Protein AF-C5I4D0-F1 (afdb_monomer)

Organism: Streptococcus pneumoniae (NCBI:txid1313)

Radius of gyration: 39.75 Å; Cα contacts (8 Å, |Δi|>4): 68; chains: 1; bounding box: 71×98×117 Å

Mean predicted aligned error: 20.2 Å

Sequence (227 aa):
EVIEAKLNKGEAELNAKQAELAKKQTELEKLLDSLDPEGKTQDELDKEAEEAELDKKADELQNKVADLEKEISNLEILLGGADPEDDTAALQNKLAAKQAELAKKQTELEKLLDSLDPEGKTQDELDKEAEEAELDKKADELQNKVADLEKEISNLEILLGGADSEDDTAALQNKLATKKAELEKTQKELDAALNELGPDGDEEETPAPAPQPEQPAPAPKPEQPPP

pLDDT: mean 79.81, std 13.99, range [43.47, 96.62]

Solvent-accessible surface area (backbone atoms only — not comparable to full-atom values): 13097 Å² total; per-residue (Å²): 106,76,67,57,56,50,49,56,49,51,53,52,52,50,52,51,49,51,54,51,48,53,51,50,50,54,50,48,51,52,47,52,56,61,75,48,80,66,86,64,50,72,66,52,54,52,48,54,52,48,49,58,50,50,51,53,50,41,54,55,43,52,52,50,44,56,52,46,52,52,53,45,52,53,48,51,54,54,59,74,69,50,58,94,85,57,88,50,65,67,57,53,51,51,41,54,52,49,52,54,51,41,52,53,48,49,56,54,36,51,57,48,47,55,69,71,47,48,90,85,49,53,71,67,51,55,54,47,54,53,49,46,56,51,39,51,54,49,33,54,55,38,50,53,51,44,56,52,43,53,50,53,46,51,52,48,53,54,50,58,76,69,58,92,48,74,72,66,43,56,56,51,51,52,52,43,54,52,49,52,53,51,39,56,52,46,51,54,51,31,55,49,37,52,57,72,61,48,81,82,91,64,84,66,71,72,72,73,77,73,79,74,78,75,76,76,76,81,76,81,76,82,79,76,81,82,134

Foldseek 3Di:
DVVVVVVVVVVVVVVVVVVVVVVVVVVVVVVVCVVCPDPQDPVNVVVVVVLVVLVVVLVVLVVVLVVLVVVLVVLVVVVVPDDPPDPCVVSVVVNVVSVVVNVVSVVVSVVSVCVNCCVVPDPVRVVVVVVLVVLVVLLVVLVVVLVVLVVVLVVLVVCLVPDPDPVVNVVSVVVNVVSVVVNVVSVVVNVVSVVVNPDPDDPPPPPDPPPDPDDPDPDDDDDDDDD

Structure (mmCIF, N/CA/C/O backbone):
data_AF-C5I4D0-F1
#
_entry.id   AF-C5I4D0-F1
#
loop_
_atom_site.group_PDB
_atom_site.id
_atom_site.type_symbol
_atom_site.label_atom_id
_atom_site.label_alt_id
_atom_site.label_comp_id
_atom_site.label_asym_id
_atom_site.label_entity_id
_atom_site.label_seq_id
_atom_site.pdbx_PDB_ins_code
_atom_site.Cartn_x
_atom_site.Cartn_y
_atom_site.Cartn_z
_atom_site.occupancy
_atom_site.B_iso_or_equiv
_atom_site.auth_seq_id
_atom_site.auth_comp_id
_atom_site.auth_asym_id
_atom_site.auth_atom_id
_atom_site.pdbx_PDB_model_num
ATOM 1 N N . GLU A 1 1 ? 17.140 29.142 -85.502 1.00 62.91 1 GLU A N 1
ATOM 2 C CA . GLU A 1 1 ? 18.290 28.298 -85.103 1.00 62.91 1 GLU A CA 1
ATOM 3 C C . GLU A 1 1 ? 18.972 28.699 -83.793 1.00 62.91 1 GLU A C 1
ATOM 5 O O . GLU A 1 1 ? 18.766 27.994 -82.820 1.00 62.91 1 GLU A O 1
ATOM 10 N N . VAL A 1 2 ? 19.742 29.794 -83.680 1.00 70.12 2 VAL A N 1
ATOM 11 C CA . VAL A 1 2 ? 20.571 30.033 -82.463 1.00 70.12 2 VAL A CA 1
ATOM 12 C C . VAL A 1 2 ? 19.763 30.261 -81.170 1.00 70.12 2 VAL A C 1
ATOM 14 O O . VAL A 1 2 ? 20.183 29.823 -80.102 1.00 70.12 2 VAL A O 1
ATOM 17 N N . ILE A 1 3 ? 18.613 30.941 -81.239 1.00 73.56 3 ILE A N 1
ATOM 18 C CA . ILE A 1 3 ? 17.749 31.193 -80.064 1.00 73.56 3 ILE A CA 1
ATOM 19 C C . ILE A 1 3 ? 17.027 29.910 -79.629 1.00 73.56 3 ILE A C 1
ATOM 21 O O . ILE A 1 3 ? 16.972 29.602 -78.445 1.00 73.56 3 ILE A O 1
ATOM 25 N N . GLU A 1 4 ? 16.546 29.135 -80.594 1.00 74.38 4 GLU A N 1
ATOM 26 C CA . GLU A 1 4 ? 15.852 27.860 -80.391 1.00 74.38 4 GLU A CA 1
ATOM 27 C C . GLU A 1 4 ? 16.786 26.796 -79.795 1.00 74.38 4 GLU A C 1
ATOM 29 O O . GLU A 1 4 ? 16.440 26.130 -78.826 1.00 74.38 4 GLU A O 1
ATOM 34 N N . ALA A 1 5 ? 18.037 26.734 -80.265 1.00 76.00 5 ALA A N 1
ATOM 35 C CA . ALA A 1 5 ? 19.064 25.881 -79.672 1.00 76.00 5 ALA A CA 1
ATOM 36 C C . ALA A 1 5 ? 19.407 26.278 -78.222 1.00 76.00 5 ALA A C 1
ATOM 38 O O . ALA A 1 5 ? 19.690 25.413 -77.395 1.00 76.00 5 ALA A O 1
ATOM 39 N N . LYS A 1 6 ? 19.373 27.579 -77.891 1.00 77.94 6 LYS A N 1
ATOM 40 C CA . LYS A 1 6 ? 19.585 28.062 -76.515 1.00 77.94 6 LYS A CA 1
ATOM 41 C C . LYS A 1 6 ? 18.396 27.759 -75.601 1.00 77.94 6 LYS A C 1
ATOM 43 O O . LYS A 1 6 ? 18.628 27.406 -74.449 1.00 77.94 6 LYS A O 1
ATOM 48 N N . LEU A 1 7 ? 17.164 27.865 -76.103 1.00 78.69 7 LEU A N 1
ATOM 49 C CA . LEU A 1 7 ? 15.950 27.496 -75.367 1.00 78.69 7 LEU A CA 1
ATOM 50 C C . LEU A 1 7 ? 15.915 25.994 -75.073 1.00 78.69 7 LEU A C 1
ATOM 52 O O . LEU A 1 7 ? 15.824 25.624 -73.907 1.00 78.69 7 LEU A O 1
ATOM 56 N N . ASN A 1 8 ? 16.140 25.150 -76.083 1.00 80.50 8 ASN A N 1
ATOM 57 C CA . ASN A 1 8 ? 16.181 23.693 -75.910 1.00 80.50 8 ASN A CA 1
ATOM 58 C C . ASN A 1 8 ? 17.287 23.259 -74.934 1.00 80.50 8 ASN A C 1
ATOM 60 O O . ASN A 1 8 ? 17.111 22.328 -74.150 1.00 80.50 8 ASN A O 1
ATOM 64 N N . LYS A 1 9 ? 18.437 23.950 -74.947 1.00 82.56 9 LYS A N 1
ATOM 65 C CA . LYS A 1 9 ? 19.510 23.713 -73.973 1.00 82.56 9 LYS A CA 1
ATOM 66 C C . LYS A 1 9 ? 19.096 24.119 -72.552 1.00 82.56 9 LYS A C 1
ATOM 68 O O . LYS A 1 9 ? 19.380 23.381 -71.615 1.00 82.56 9 LYS A O 1
ATOM 73 N N . GLY A 1 10 ? 18.414 25.254 -72.394 1.00 82.00 10 GLY A N 1
ATOM 74 C CA . GLY A 1 10 ? 17.897 25.708 -71.101 1.00 82.00 10 GLY A CA 1
ATOM 75 C C . GLY A 1 10 ? 16.824 24.781 -70.523 1.00 82.00 10 GLY A C 1
ATOM 76 O O . GLY A 1 10 ? 16.855 24.487 -69.331 1.00 82.00 10 GLY A O 1
ATOM 77 N N . GLU A 1 11 ? 15.920 24.264 -71.358 1.00 82.75 11 GLU A N 1
ATOM 78 C CA . GLU A 1 11 ? 14.907 23.280 -70.947 1.00 82.75 11 GLU A CA 1
ATOM 79 C C . GLU A 1 11 ? 15.536 21.952 -70.514 1.00 82.75 11 GLU A C 1
ATOM 81 O O . GLU A 1 11 ? 15.144 21.383 -69.495 1.00 82.75 11 GLU A O 1
ATOM 86 N N . ALA A 1 12 ? 16.560 21.481 -71.231 1.00 84.81 12 ALA A N 1
ATOM 87 C CA . ALA A 1 12 ? 17.299 20.282 -70.845 1.00 84.81 12 ALA A CA 1
ATOM 88 C C . ALA A 1 12 ? 18.024 20.457 -69.497 1.00 84.81 12 ALA A C 1
ATOM 90 O O . ALA A 1 12 ? 17.987 19.560 -68.655 1.00 84.81 12 ALA A O 1
ATOM 91 N N . GLU A 1 13 ? 18.646 21.618 -69.263 1.00 86.62 13 GLU A N 1
ATOM 92 C CA . GLU A 1 13 ? 19.293 21.940 -67.984 1.00 86.62 13 GLU A CA 1
ATOM 93 C C . GLU A 1 13 ? 18.278 22.063 -66.835 1.00 86.62 13 GLU A C 1
ATOM 95 O O . GLU A 1 13 ? 18.555 21.618 -65.719 1.00 86.62 13 GLU A O 1
ATOM 100 N N . LEU 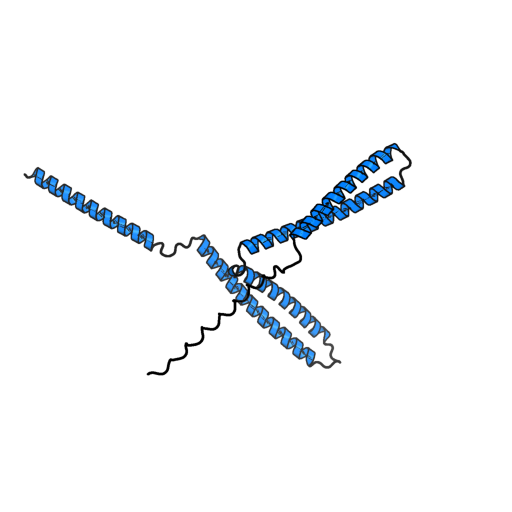A 1 14 ? 17.086 22.611 -67.090 1.00 86.88 14 LEU A N 1
ATOM 101 C CA . LEU A 1 14 ? 16.020 22.719 -66.093 1.00 86.88 14 LEU A CA 1
ATOM 102 C C . LEU A 1 14 ? 15.449 21.344 -65.716 1.00 86.88 14 LEU A C 1
ATOM 104 O O . LEU A 1 14 ? 15.328 21.043 -64.528 1.00 86.88 14 LEU A O 1
ATOM 108 N N . ASN A 1 15 ? 15.195 20.483 -66.705 1.00 89.62 15 ASN A N 1
ATOM 109 C CA . ASN A 1 15 ? 14.764 19.102 -66.473 1.00 89.62 15 ASN A CA 1
ATOM 110 C C . ASN A 1 15 ? 15.824 18.289 -65.718 1.00 89.62 15 ASN A C 1
ATOM 112 O O . ASN A 1 15 ? 15.489 17.526 -64.812 1.00 89.62 15 ASN A O 1
ATOM 116 N N . ALA A 1 16 ? 17.109 18.482 -66.035 1.00 90.69 16 ALA A N 1
ATOM 117 C CA . ALA A 1 16 ? 18.199 17.842 -65.303 1.00 90.69 16 ALA A CA 1
ATOM 118 C C . ALA A 1 16 ? 18.225 18.277 -63.828 1.00 90.69 16 ALA A C 1
ATOM 120 O O . ALA A 1 16 ? 18.370 17.436 -62.941 1.00 90.69 16 ALA A O 1
ATOM 121 N N . LYS A 1 17 ? 18.011 19.570 -63.548 1.00 90.31 17 LYS A N 1
ATOM 122 C CA . LYS A 1 17 ? 17.924 20.085 -62.173 1.00 90.31 17 LYS A CA 1
ATOM 123 C C . LYS A 1 17 ? 16.691 19.586 -61.425 1.00 90.31 17 LYS A C 1
ATOM 125 O O . LYS A 1 17 ? 16.802 19.285 -60.241 1.00 90.31 17 LYS A O 1
ATOM 130 N N . GLN A 1 18 ? 15.541 19.459 -62.088 1.00 86.88 18 GLN A N 1
ATOM 131 C CA . GLN A 1 18 ? 14.345 18.859 -61.485 1.00 86.88 18 GLN A CA 1
ATOM 132 C C . GLN A 1 18 ? 14.569 17.388 -61.124 1.00 86.88 18 GLN A C 1
ATOM 134 O O . GLN A 1 18 ? 14.207 16.967 -60.029 1.00 86.88 18 GLN A O 1
ATOM 139 N N . ALA A 1 19 ? 15.232 16.627 -61.997 1.00 89.88 19 ALA A N 1
ATOM 140 C CA . ALA A 1 19 ? 15.589 15.242 -61.712 1.00 89.88 19 ALA A CA 1
ATOM 141 C C . ALA A 1 19 ? 16.607 15.119 -60.561 1.00 89.88 19 ALA A C 1
ATOM 143 O O . ALA A 1 19 ? 16.513 14.193 -59.757 1.00 89.88 19 ALA A O 1
ATOM 144 N N . GLU A 1 20 ? 17.572 16.038 -60.456 1.00 90.50 20 GLU A N 1
ATOM 145 C CA . GLU A 1 20 ? 18.517 16.072 -59.331 1.00 90.50 20 GLU A CA 1
ATOM 146 C C . GLU A 1 20 ? 17.823 16.440 -58.011 1.00 90.50 20 GLU A C 1
ATOM 148 O O . GLU A 1 20 ? 18.094 15.820 -56.985 1.00 90.50 20 GLU A O 1
ATOM 153 N N . LEU A 1 21 ? 16.893 17.400 -58.035 1.00 88.94 21 LEU A N 1
ATOM 154 C CA . LEU A 1 21 ? 16.118 17.792 -56.859 1.00 88.94 21 LEU A CA 1
ATOM 155 C C . LEU A 1 21 ? 15.247 16.638 -56.353 1.00 88.94 21 LEU A C 1
ATOM 157 O O . LEU A 1 21 ? 15.261 16.361 -55.159 1.00 88.94 21 LEU A O 1
ATOM 161 N N . ALA A 1 22 ? 14.560 15.931 -57.254 1.00 89.00 22 ALA A N 1
ATOM 162 C CA . ALA A 1 22 ? 13.753 14.767 -56.898 1.00 89.00 22 ALA A CA 1
ATOM 163 C C . ALA A 1 22 ? 14.605 13.659 -56.256 1.00 89.00 22 ALA A C 1
ATOM 165 O O . ALA A 1 22 ? 14.221 13.098 -55.235 1.00 89.00 22 ALA A O 1
ATOM 166 N N . LYS A 1 23 ? 15.806 13.396 -56.794 1.00 88.88 23 LYS A N 1
ATOM 167 C CA . LYS A 1 23 ? 16.751 12.444 -56.185 1.00 88.88 23 LYS A CA 1
ATOM 168 C C . LYS A 1 23 ? 17.174 12.878 -54.785 1.00 88.88 23 LYS A C 1
ATOM 170 O O . LYS A 1 23 ? 17.149 12.056 -53.879 1.00 88.88 23 LYS A O 1
ATOM 175 N N . LYS A 1 24 ? 17.509 14.159 -54.603 1.00 87.50 24 LYS A N 1
ATOM 176 C CA . LYS A 1 24 ? 17.877 14.709 -53.292 1.00 87.50 24 LYS A CA 1
ATOM 177 C C . LYS A 1 24 ? 16.723 14.682 -52.297 1.00 87.50 24 LYS A C 1
ATOM 179 O O . LYS A 1 24 ? 16.976 14.452 -51.126 1.00 87.50 24 LYS A O 1
ATOM 184 N N . GLN A 1 25 ? 15.481 14.887 -52.740 1.00 79.81 25 GLN A N 1
ATOM 185 C CA . GLN A 1 25 ? 14.294 14.760 -51.889 1.00 79.81 25 GLN A CA 1
ATOM 186 C C . GLN A 1 25 ? 14.100 13.320 -51.413 1.00 79.81 25 GLN A C 1
ATOM 188 O O . GLN A 1 25 ? 13.957 13.107 -50.218 1.00 79.81 25 GLN A O 1
ATOM 193 N N . THR A 1 26 ? 14.187 12.335 -52.311 1.00 80.12 26 THR A N 1
ATOM 194 C CA . THR A 1 26 ? 14.113 10.914 -51.934 1.00 80.12 26 THR A CA 1
ATOM 195 C C . THR A 1 26 ? 15.274 10.490 -51.033 1.00 80.12 2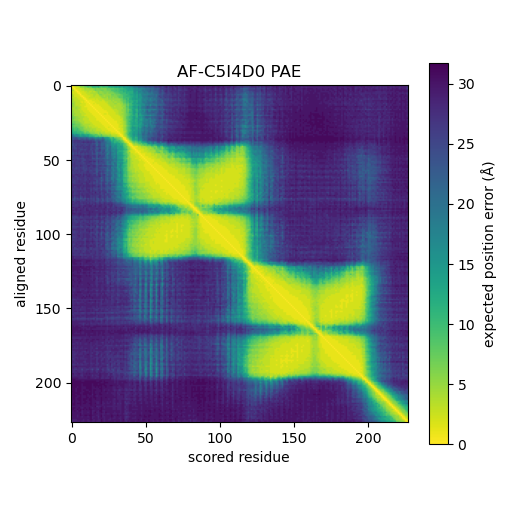6 THR A C 1
ATOM 197 O O . THR A 1 26 ? 15.105 9.656 -50.151 1.00 80.12 26 THR A O 1
ATOM 200 N N . GLU A 1 27 ? 16.470 11.034 -51.249 1.00 84.00 27 GLU A N 1
ATOM 201 C CA . GLU A 1 27 ? 17.634 10.766 -50.401 1.00 84.00 27 GLU A CA 1
ATOM 202 C C . GLU A 1 27 ? 17.485 11.415 -49.016 1.00 84.00 27 GLU A C 1
ATOM 204 O O . GLU A 1 27 ? 17.846 10.795 -48.024 1.00 84.00 27 GLU A O 1
ATOM 209 N N . LEU A 1 28 ? 16.880 12.606 -48.931 1.00 78.56 28 LEU A N 1
ATOM 210 C CA . LEU A 1 28 ? 16.504 13.254 -47.670 1.00 78.56 28 LEU A CA 1
ATOM 211 C C . LEU A 1 28 ? 15.424 12.482 -46.914 1.00 78.56 28 LEU A C 1
ATOM 213 O O . LEU A 1 28 ? 15.549 12.338 -45.710 1.00 78.56 28 LEU A O 1
ATOM 217 N N . GLU A 1 29 ? 14.396 11.990 -47.604 1.00 74.94 29 GLU A N 1
ATOM 218 C CA . GLU A 1 29 ? 13.317 11.184 -47.019 1.00 74.94 29 GLU A CA 1
ATOM 219 C C . GLU A 1 29 ? 13.869 9.868 -46.460 1.00 74.94 29 GLU A C 1
ATOM 221 O O . GLU A 1 29 ? 13.645 9.551 -45.300 1.00 74.94 29 GLU A O 1
ATOM 226 N N . LYS A 1 30 ? 14.742 9.190 -47.217 1.00 76.94 30 LYS A N 1
ATOM 227 C CA . LYS A 1 30 ? 15.490 8.026 -46.719 1.00 76.94 30 LYS A CA 1
ATOM 228 C C . LYS A 1 30 ? 16.417 8.357 -45.555 1.00 76.94 30 LYS A C 1
ATOM 230 O O . LYS A 1 30 ? 16.592 7.520 -44.681 1.00 76.94 30 LYS A O 1
ATOM 235 N N . LEU A 1 31 ? 17.049 9.533 -45.564 1.00 76.12 31 LEU A N 1
ATOM 236 C CA . LEU A 1 31 ? 17.879 9.974 -44.447 1.00 76.12 31 LEU A CA 1
ATOM 237 C C . LEU A 1 31 ? 17.026 10.246 -43.208 1.00 76.12 31 LEU A C 1
ATOM 239 O O . LEU A 1 31 ? 17.457 9.871 -42.126 1.00 76.12 31 LEU A O 1
ATOM 243 N N . LEU A 1 32 ? 15.836 10.832 -43.368 1.00 69.19 32 LEU A N 1
ATOM 244 C CA . LEU A 1 32 ? 14.865 11.065 -42.298 1.00 69.19 32 LEU A CA 1
ATOM 245 C C . LEU A 1 32 ? 14.385 9.737 -41.697 1.00 69.19 32 LEU A C 1
ATOM 247 O O . LEU A 1 32 ? 14.501 9.558 -40.492 1.00 69.19 32 LEU A O 1
ATOM 251 N N . ASP A 1 33 ? 13.986 8.782 -42.542 1.00 64.62 33 ASP A N 1
ATOM 252 C CA . ASP A 1 33 ? 13.615 7.419 -42.132 1.00 64.62 33 ASP A CA 1
ATOM 253 C C . ASP A 1 33 ? 14.795 6.666 -41.483 1.00 64.62 33 ASP A C 1
ATOM 255 O O . ASP A 1 33 ? 14.600 5.788 -40.654 1.00 64.62 33 ASP A O 1
ATOM 259 N N . SER A 1 34 ? 16.042 6.991 -41.852 1.00 62.25 34 SER A N 1
ATOM 260 C CA . SER A 1 34 ? 17.250 6.381 -41.265 1.00 62.25 34 SER A CA 1
ATOM 261 C C . SER A 1 34 ? 17.781 7.088 -40.016 1.00 62.25 34 SER A C 1
ATOM 263 O O . SER A 1 34 ? 18.623 6.527 -39.319 1.00 62.25 34 SER A O 1
ATOM 265 N N . LEU A 1 35 ? 17.351 8.330 -39.777 1.00 59.53 35 LEU A N 1
ATOM 266 C CA . LEU A 1 35 ? 17.604 9.099 -38.555 1.00 59.53 35 LEU A CA 1
ATOM 267 C C . LEU A 1 35 ? 16.613 8.714 -37.452 1.00 59.53 35 LEU A C 1
ATOM 269 O O . LEU A 1 35 ? 16.880 9.016 -36.294 1.00 59.53 35 LEU A O 1
ATOM 273 N N . ASP A 1 36 ? 15.543 8.008 -37.819 1.00 54.59 36 ASP A N 1
ATOM 274 C CA . ASP A 1 36 ? 14.586 7.378 -36.917 1.00 54.59 36 ASP A CA 1
ATOM 275 C C . ASP A 1 36 ? 14.502 5.846 -37.137 1.00 54.59 36 ASP A C 1
ATOM 277 O O . ASP A 1 36 ? 13.458 5.315 -37.518 1.00 54.59 36 ASP A O 1
ATOM 281 N N . PRO A 1 37 ? 15.608 5.088 -36.971 1.00 50.59 37 PRO A N 1
ATOM 282 C CA . PRO A 1 37 ? 15.557 3.631 -37.063 1.00 50.59 37 PRO A CA 1
ATOM 283 C C . PRO A 1 37 ? 14.961 2.989 -35.794 1.00 50.59 37 PRO A C 1
ATOM 285 O O . PRO A 1 37 ? 14.643 1.802 -35.806 1.00 50.59 37 PRO A O 1
ATOM 288 N N . GLU A 1 38 ? 14.802 3.768 -34.722 1.00 51.91 38 GLU A N 1
ATOM 289 C CA . GLU A 1 38 ? 14.205 3.398 -33.441 1.00 51.91 38 GLU A CA 1
ATOM 290 C C . GLU A 1 38 ? 13.394 4.601 -32.956 1.00 51.91 38 GLU A C 1
ATOM 292 O O . GLU A 1 38 ? 13.943 5.492 -32.312 1.00 51.91 38 GLU A O 1
ATOM 297 N N . GLY A 1 39 ? 12.102 4.639 -33.278 1.00 52.59 39 GLY A N 1
ATOM 298 C CA . GLY A 1 39 ? 11.176 5.670 -32.809 1.00 52.59 39 GLY A CA 1
ATOM 299 C C . GLY A 1 39 ? 10.909 5.585 -31.311 1.00 52.59 39 GLY A C 1
ATOM 300 O O . GLY A 1 39 ? 9.762 5.411 -30.922 1.00 52.59 39 GLY A O 1
ATOM 301 N N . LYS A 1 40 ? 11.953 5.687 -30.481 1.00 53.84 40 LYS A N 1
ATOM 302 C CA . LYS A 1 40 ? 11.830 5.879 -29.041 1.00 53.84 40 LYS A CA 1
ATOM 303 C C . LYS A 1 40 ? 11.596 7.355 -28.787 1.00 53.84 40 LYS A C 1
ATOM 305 O O . LYS A 1 40 ? 12.441 8.206 -29.081 1.00 53.84 40 LYS A O 1
ATOM 310 N N . THR A 1 41 ? 10.422 7.673 -28.266 1.00 62.19 41 THR A N 1
ATOM 311 C CA . THR A 1 41 ? 10.134 9.018 -27.769 1.00 62.19 41 THR A CA 1
ATOM 312 C C . THR A 1 41 ? 11.096 9.381 -26.625 1.00 62.19 41 THR A C 1
ATOM 314 O O . THR A 1 41 ? 11.666 8.504 -25.980 1.00 62.19 41 THR A O 1
ATOM 317 N N . GLN A 1 42 ? 11.306 10.676 -26.351 1.00 60.62 42 GLN A N 1
ATOM 318 C CA . GLN A 1 42 ? 12.085 11.096 -25.170 1.00 60.62 42 GLN A CA 1
ATOM 319 C C . GLN A 1 42 ? 11.518 10.462 -23.886 1.00 60.62 42 GLN A C 1
ATOM 321 O O . GLN A 1 42 ? 12.289 10.052 -23.027 1.00 60.62 42 GLN A O 1
ATOM 326 N N . ASP A 1 43 ? 10.194 10.299 -23.822 1.00 63.41 43 ASP A N 1
ATOM 327 C CA . ASP A 1 43 ? 9.492 9.634 -22.722 1.00 63.41 43 ASP A CA 1
ATOM 328 C C . ASP A 1 43 ? 9.884 8.149 -22.585 1.00 63.41 43 ASP A C 1
ATOM 330 O O . ASP A 1 43 ? 10.036 7.659 -21.471 1.00 63.41 43 ASP A O 1
ATOM 334 N N . GLU A 1 44 ? 10.105 7.424 -23.688 1.00 60.97 44 GLU A N 1
ATOM 335 C CA . GLU A 1 44 ? 10.588 6.033 -23.650 1.00 60.97 44 GLU A CA 1
ATOM 336 C C . GLU A 1 44 ? 12.036 5.929 -23.171 1.00 60.97 44 GLU A C 1
ATOM 338 O O . GLU A 1 44 ? 12.369 5.011 -22.426 1.00 60.97 44 GLU A O 1
ATOM 343 N N . LEU A 1 45 ? 12.893 6.876 -23.561 1.00 66.56 45 LEU A N 1
ATOM 344 C CA . LEU A 1 45 ? 14.276 6.929 -23.081 1.00 66.56 45 LEU A CA 1
ATOM 345 C C . LEU A 1 45 ? 14.348 7.281 -21.592 1.00 66.56 45 LEU A C 1
ATOM 347 O O . LEU A 1 45 ? 15.177 6.726 -20.871 1.00 66.56 45 LEU A O 1
ATOM 351 N N . ASP A 1 46 ? 13.485 8.188 -21.133 1.00 69.81 46 ASP A N 1
ATOM 352 C CA . ASP A 1 46 ? 13.391 8.561 -19.723 1.00 69.81 46 ASP A CA 1
ATOM 353 C C . ASP A 1 46 ? 12.846 7.385 -18.889 1.00 69.81 46 ASP A C 1
ATOM 355 O O . ASP A 1 46 ? 13.388 7.093 -17.823 1.00 69.81 46 ASP A O 1
ATOM 359 N N . LYS A 1 47 ? 11.859 6.642 -19.411 1.00 72.25 47 LYS A N 1
ATOM 360 C CA . LYS A 1 47 ? 11.325 5.428 -18.775 1.00 72.25 47 LYS A CA 1
ATOM 361 C C . LYS A 1 47 ? 12.361 4.301 -18.693 1.00 72.25 47 LYS A C 1
ATOM 363 O O . LYS A 1 47 ? 12.542 3.718 -17.632 1.00 72.25 47 LYS A O 1
ATOM 368 N N . GLU A 1 48 ? 13.092 4.035 -19.774 1.00 71.81 48 GLU A N 1
ATOM 369 C CA . GLU A 1 48 ? 14.161 3.023 -19.799 1.00 71.81 48 GLU A CA 1
ATOM 370 C C . GLU A 1 48 ? 15.306 3.382 -18.832 1.00 71.81 48 GLU A C 1
ATOM 372 O O . GLU A 1 48 ? 15.904 2.509 -18.200 1.00 71.81 48 GLU A O 1
ATOM 377 N N . ALA A 1 49 ? 15.603 4.676 -18.671 1.00 76.44 49 ALA A N 1
ATOM 378 C CA . ALA A 1 49 ? 16.574 5.141 -17.687 1.00 76.44 49 ALA A CA 1
ATOM 379 C C . ALA A 1 49 ? 16.086 4.949 -16.240 1.00 76.44 49 ALA A C 1
ATOM 381 O O . ALA A 1 49 ? 16.888 4.571 -15.383 1.00 76.44 49 ALA A O 1
ATOM 382 N N . GLU A 1 50 ? 14.798 5.186 -15.975 1.00 77.81 50 GLU A N 1
ATOM 383 C CA . GLU A 1 50 ? 14.171 4.957 -14.669 1.00 77.81 50 GLU A CA 1
ATOM 384 C C . GLU A 1 50 ? 14.130 3.462 -14.317 1.00 77.81 50 GLU A C 1
ATOM 386 O O . GLU A 1 50 ? 14.568 3.080 -13.231 1.00 77.81 50 GLU A O 1
ATOM 391 N N . GLU A 1 51 ? 13.720 2.601 -15.253 1.00 76.56 51 GLU A N 1
ATOM 392 C CA . GLU A 1 51 ? 13.748 1.139 -15.101 1.00 76.56 51 GLU A CA 1
ATOM 393 C C . GLU A 1 51 ? 15.169 0.641 -14.795 1.00 76.56 51 GLU A C 1
ATOM 395 O O . GLU A 1 51 ? 15.383 -0.103 -13.839 1.00 76.56 51 GLU A O 1
ATOM 400 N N . ALA A 1 52 ? 16.184 1.130 -15.514 1.00 79.62 52 ALA A N 1
ATOM 401 C CA . ALA A 1 52 ? 17.578 0.774 -15.252 1.00 79.62 52 ALA A CA 1
ATOM 402 C C . ALA A 1 52 ? 18.117 1.288 -13.897 1.00 79.62 52 ALA A C 1
ATOM 404 O O . ALA A 1 52 ? 19.108 0.759 -13.379 1.00 79.62 52 ALA A O 1
ATOM 405 N N . GLU A 1 53 ? 17.539 2.350 -13.329 1.00 81.44 53 GLU A N 1
ATOM 406 C CA . GLU A 1 53 ? 17.868 2.822 -11.979 1.00 81.44 53 GLU A CA 1
ATOM 407 C C . GLU A 1 53 ? 17.185 1.962 -10.907 1.00 81.44 53 GLU A C 1
ATOM 409 O O . GLU A 1 53 ? 17.824 1.590 -9.916 1.00 81.44 53 GLU A O 1
ATOM 414 N N . LEU A 1 54 ? 15.920 1.599 -11.126 1.00 83.06 54 LEU A N 1
ATOM 415 C CA . LEU A 1 54 ? 15.173 0.690 -10.263 1.00 83.06 54 LEU A CA 1
ATOM 416 C C . LEU A 1 54 ? 15.825 -0.698 -10.214 1.00 83.06 54 LEU A C 1
ATOM 418 O O . LEU A 1 54 ? 15.987 -1.237 -9.120 1.00 83.06 54 LEU A O 1
ATOM 422 N N . ASP A 1 55 ? 16.280 -1.226 -11.351 1.00 82.62 55 ASP A N 1
ATOM 423 C CA . ASP A 1 55 ? 16.936 -2.536 -11.469 1.00 82.62 55 ASP A CA 1
ATOM 424 C C . ASP A 1 55 ? 18.206 -2.600 -10.604 1.00 82.62 55 ASP A C 1
ATOM 426 O O . ASP A 1 55 ? 18.360 -3.459 -9.734 1.00 82.62 55 ASP A O 1
ATOM 430 N N . LYS A 1 56 ? 19.059 -1.570 -10.697 1.00 88.50 56 LYS A N 1
ATOM 431 C CA . LYS A 1 56 ? 20.237 -1.430 -9.820 1.00 88.50 56 LYS A CA 1
ATOM 432 C C . LYS A 1 56 ? 19.864 -1.367 -8.343 1.00 88.50 56 LYS A C 1
ATOM 434 O O . LYS A 1 56 ? 20.587 -1.888 -7.492 1.00 88.50 56 LYS A O 1
ATOM 439 N N . LYS A 1 57 ? 18.763 -0.693 -8.008 1.00 88.56 57 LYS A N 1
ATOM 440 C CA . LYS A 1 57 ? 18.299 -0.578 -6.623 1.00 88.56 57 LYS A CA 1
ATOM 441 C C . LYS A 1 57 ? 17.773 -1.916 -6.095 1.00 88.56 57 LYS A C 1
ATOM 443 O O . LYS A 1 57 ? 18.019 -2.227 -4.925 1.00 88.56 57 LYS A O 1
ATOM 448 N N . ALA A 1 58 ? 17.094 -2.697 -6.934 1.00 87.75 58 ALA A N 1
ATOM 449 C CA . ALA A 1 58 ? 16.661 -4.053 -6.620 1.00 87.75 58 ALA A CA 1
ATOM 450 C C . ALA A 1 58 ? 17.874 -4.960 -6.361 1.00 87.75 58 ALA A C 1
ATOM 452 O O . ALA A 1 58 ? 17.956 -5.559 -5.287 1.00 87.75 58 ALA A O 1
ATOM 453 N N . ASP A 1 59 ? 18.877 -4.938 -7.242 1.00 89.38 59 ASP A N 1
ATOM 454 C CA . ASP A 1 59 ? 20.150 -5.649 -7.063 1.00 89.38 59 ASP A CA 1
ATOM 455 C C . ASP A 1 59 ? 20.843 -5.285 -5.736 1.00 89.38 59 ASP A C 1
ATOM 457 O O . ASP A 1 59 ? 21.290 -6.145 -4.966 1.00 89.38 59 ASP A O 1
ATOM 461 N N . GLU A 1 60 ? 20.943 -3.991 -5.419 1.00 91.94 60 GLU A N 1
ATOM 462 C CA . GLU A 1 60 ? 21.541 -3.532 -4.164 1.00 91.94 60 GLU A CA 1
ATOM 463 C C . GLU A 1 60 ? 20.772 -4.010 -2.925 1.00 91.94 60 GLU A C 1
ATOM 465 O O . GLU A 1 60 ? 21.380 -4.334 -1.898 1.00 91.94 60 GLU A O 1
ATOM 470 N N . LEU A 1 61 ? 19.439 -4.014 -2.979 1.00 91.12 61 LEU A N 1
ATOM 471 C CA . LEU A 1 61 ? 18.598 -4.488 -1.882 1.00 91.12 61 LEU A CA 1
ATOM 472 C C . LEU A 1 61 ? 18.666 -6.001 -1.728 1.00 91.12 61 LEU A C 1
ATOM 474 O O . LEU A 1 61 ? 18.775 -6.474 -0.597 1.00 91.12 61 LEU A O 1
ATOM 478 N N . GLN A 1 62 ? 18.689 -6.748 -2.827 1.00 91.31 62 GLN A N 1
ATOM 479 C CA . GLN A 1 62 ? 18.833 -8.197 -2.811 1.00 91.31 62 GLN A CA 1
ATOM 480 C C . GLN A 1 62 ? 20.167 -8.618 -2.178 1.00 91.31 62 GLN A C 1
ATOM 482 O O . GLN A 1 62 ? 20.201 -9.523 -1.343 1.00 91.31 62 GLN A O 1
ATOM 487 N N . ASN A 1 63 ? 21.255 -7.896 -2.467 1.00 94.38 63 ASN A N 1
ATOM 488 C CA . ASN A 1 63 ? 22.538 -8.103 -1.789 1.00 94.38 63 ASN A CA 1
ATOM 489 C C . ASN A 1 63 ? 22.447 -7.848 -0.272 1.00 94.38 63 ASN A C 1
ATOM 491 O O . ASN A 1 63 ? 22.953 -8.642 0.523 1.00 94.38 63 ASN A O 1
ATOM 495 N N . LYS A 1 64 ? 21.758 -6.779 0.154 1.00 93.44 64 LYS A N 1
ATOM 496 C CA . LYS A 1 64 ? 21.547 -6.475 1.584 1.00 93.44 64 LYS A CA 1
ATOM 497 C C . LYS A 1 64 ? 20.694 -7.538 2.282 1.00 93.44 64 LYS A C 1
ATOM 499 O O . LYS A 1 64 ? 20.997 -7.893 3.418 1.00 93.44 64 LYS A O 1
ATOM 504 N N . VAL A 1 65 ? 19.655 -8.046 1.617 1.00 92.69 65 VAL A N 1
ATOM 505 C CA . VAL A 1 65 ? 18.819 -9.159 2.097 1.00 92.69 65 VAL A CA 1
ATOM 506 C C . VAL A 1 65 ? 19.687 -10.397 2.318 1.00 92.69 65 VAL A C 1
ATOM 508 O O . VAL A 1 65 ? 19.711 -10.922 3.428 1.00 92.69 65 VAL A O 1
ATOM 511 N N . ALA A 1 66 ? 20.490 -10.785 1.326 1.00 93.38 66 ALA A N 1
ATOM 512 C CA . ALA A 1 66 ? 21.376 -11.942 1.431 1.00 93.38 66 ALA A CA 1
ATOM 513 C C . ALA A 1 66 ? 22.415 -11.803 2.562 1.00 93.38 66 ALA A C 1
ATOM 515 O O . ALA A 1 66 ? 22.747 -12.778 3.241 1.00 93.38 66 ALA A O 1
ATOM 516 N N . ASP A 1 67 ? 22.946 -10.601 2.788 1.00 95.25 67 ASP A N 1
ATOM 517 C CA . ASP A 1 67 ? 23.878 -10.348 3.890 1.00 95.25 67 ASP A CA 1
ATOM 518 C C . ASP A 1 67 ? 23.190 -10.398 5.264 1.00 95.25 67 ASP A C 1
ATOM 520 O O . ASP A 1 67 ? 23.754 -10.954 6.213 1.00 95.25 67 ASP A O 1
ATOM 524 N N . LEU A 1 68 ? 21.957 -9.889 5.377 1.00 93.25 68 LEU A N 1
ATOM 525 C CA . LEU A 1 68 ? 21.149 -9.992 6.596 1.00 93.25 68 LEU A CA 1
ATOM 526 C C . LEU A 1 68 ? 20.771 -11.441 6.911 1.00 93.25 68 LEU A C 1
ATOM 528 O O . LEU A 1 68 ? 20.894 -11.851 8.063 1.00 93.25 68 LEU A O 1
ATOM 532 N N . GLU A 1 69 ? 20.380 -12.233 5.913 1.00 92.69 69 GLU A N 1
ATOM 533 C CA . GLU A 1 69 ? 20.093 -13.665 6.071 1.00 92.69 69 GLU A CA 1
ATOM 534 C C . GLU A 1 69 ? 21.313 -14.432 6.592 1.00 92.69 69 GLU A C 1
ATOM 536 O O . GLU A 1 69 ? 21.197 -15.240 7.517 1.00 92.69 69 GLU A O 1
ATOM 541 N N . LYS A 1 70 ? 22.512 -14.129 6.075 1.00 95.12 70 LYS A N 1
ATOM 542 C CA . LYS A 1 70 ? 23.763 -14.697 6.603 1.00 95.12 70 LYS A CA 1
ATOM 543 C C . LYS A 1 70 ? 24.023 -14.268 8.047 1.00 95.12 70 LYS A C 1
ATOM 545 O O . LYS A 1 70 ? 24.449 -15.094 8.853 1.00 95.12 70 LYS A O 1
ATOM 550 N N . GLU A 1 71 ? 23.812 -12.994 8.392 1.00 92.69 71 GLU A N 1
ATOM 551 C CA . GLU A 1 71 ? 24.008 -12.510 9.768 1.00 92.69 71 GLU A CA 1
ATOM 552 C C . GLU A 1 71 ? 23.024 -13.181 10.740 1.00 92.69 71 GLU A C 1
ATOM 554 O O . GLU A 1 71 ? 23.436 -13.622 11.814 1.00 92.69 71 GLU A O 1
ATOM 559 N N . ILE A 1 72 ? 21.756 -13.317 10.344 1.00 93.31 72 ILE A N 1
ATOM 560 C CA . ILE A 1 72 ? 20.702 -14.016 11.091 1.00 93.31 72 ILE A CA 1
ATOM 561 C C . ILE A 1 72 ? 21.084 -15.478 11.300 1.00 93.31 72 ILE A C 1
ATOM 563 O O . ILE A 1 72 ? 21.131 -15.926 12.443 1.00 93.31 72 ILE A O 1
ATOM 567 N N . SER A 1 73 ? 21.458 -16.190 10.235 1.00 94.81 73 SER A N 1
ATOM 568 C CA . SER A 1 73 ? 21.872 -17.592 10.323 1.00 94.81 73 SER A CA 1
ATOM 569 C C . SER A 1 73 ? 23.067 -17.780 11.268 1.00 94.81 73 SER A C 1
ATOM 571 O O . SER A 1 73 ? 23.067 -18.678 12.111 1.00 94.81 73 SER A O 1
ATOM 573 N N . ASN A 1 74 ? 24.063 -16.888 11.217 1.00 93.62 74 ASN A N 1
ATOM 574 C CA . ASN A 1 74 ? 25.193 -16.922 12.149 1.00 93.62 74 ASN A CA 1
ATOM 575 C C . ASN A 1 74 ? 24.757 -16.700 13.609 1.00 93.62 74 ASN A C 1
ATOM 577 O O . ASN A 1 74 ? 25.282 -17.354 14.512 1.00 93.62 74 ASN A O 1
ATOM 581 N N . LEU A 1 75 ? 23.809 -15.789 13.858 1.00 91.62 75 LEU A N 1
ATOM 582 C CA . LEU A 1 75 ? 23.265 -15.538 15.198 1.00 91.62 75 LEU A CA 1
ATOM 583 C C . LEU A 1 75 ? 22.451 -16.727 15.720 1.00 91.62 75 LEU A C 1
ATOM 585 O O . LEU A 1 75 ? 22.576 -17.075 16.892 1.00 91.62 75 LEU A O 1
ATOM 589 N N . GLU A 1 76 ? 21.667 -17.376 14.863 1.00 91.06 76 GLU A N 1
ATOM 590 C CA . GLU A 1 76 ? 20.914 -18.588 15.199 1.00 91.06 76 GLU A CA 1
ATOM 591 C C . GLU A 1 76 ? 21.843 -19.748 15.563 1.00 91.06 76 GLU A C 1
ATOM 593 O O . GLU A 1 76 ? 21.603 -20.432 16.556 1.00 91.06 76 GLU A O 1
ATOM 598 N N . ILE A 1 77 ? 22.946 -19.931 14.826 1.00 91.19 77 ILE A N 1
ATOM 599 C CA . ILE A 1 77 ? 23.974 -20.931 15.153 1.00 91.19 77 ILE A CA 1
ATOM 600 C C . ILE A 1 77 ? 24.604 -20.640 16.521 1.00 91.19 77 ILE A C 1
ATOM 602 O O . ILE A 1 77 ? 24.766 -21.557 17.326 1.00 91.19 77 ILE A O 1
ATOM 606 N N . LEU A 1 78 ? 24.944 -19.376 16.805 1.00 88.75 78 LEU A N 1
ATOM 607 C CA . LEU A 1 78 ? 25.503 -18.982 18.103 1.00 88.75 78 LEU A CA 1
ATOM 608 C C . LEU A 1 78 ? 24.521 -19.248 19.250 1.00 88.75 78 LEU A C 1
ATOM 610 O O . LEU A 1 78 ? 24.933 -19.742 20.294 1.00 88.75 78 LEU A O 1
ATOM 614 N N . LEU A 1 79 ? 23.233 -18.961 19.048 1.00 87.12 79 LEU A N 1
ATOM 615 C CA . LEU A 1 79 ? 22.182 -19.219 20.033 1.00 87.12 79 LEU A CA 1
ATOM 616 C C . LEU A 1 79 ? 21.911 -20.716 20.224 1.00 87.12 79 LEU A C 1
ATOM 618 O O . LEU A 1 79 ? 21.728 -21.158 21.352 1.00 87.12 79 LEU A O 1
ATOM 622 N N . GLY A 1 80 ? 21.918 -21.505 19.148 1.00 85.56 80 GLY A N 1
ATOM 623 C CA . GLY A 1 80 ? 21.721 -22.956 19.204 1.00 85.56 80 GLY A CA 1
ATOM 624 C C . GLY A 1 80 ? 22.890 -23.715 19.841 1.00 85.56 80 GLY A C 1
ATOM 625 O O . GLY A 1 80 ? 22.710 -24.847 20.285 1.00 85.56 80 GLY A O 1
ATOM 626 N N . GLY A 1 81 ? 24.078 -23.102 19.889 1.00 83.00 81 GLY A N 1
ATOM 627 C CA . GLY A 1 81 ? 25.265 -23.632 20.562 1.00 83.00 81 GLY A CA 1
ATOM 628 C C . GLY A 1 81 ? 25.526 -23.065 21.961 1.00 83.00 81 GLY A C 1
ATOM 629 O O . GLY A 1 81 ? 26.488 -23.500 22.593 1.00 83.00 81 GLY A O 1
ATOM 630 N N . ALA A 1 82 ? 24.725 -22.101 22.427 1.00 79.50 82 ALA A N 1
ATOM 631 C CA . ALA A 1 82 ? 24.879 -21.494 23.747 1.00 79.50 82 ALA A CA 1
ATOM 632 C C . ALA A 1 82 ? 24.373 -22.432 24.853 1.00 79.50 82 ALA A C 1
ATOM 634 O O . ALA A 1 82 ? 23.373 -23.134 24.684 1.00 79.50 82 ALA A O 1
ATOM 635 N N . ASP A 1 83 ? 25.067 -22.443 25.992 1.00 75.94 83 ASP A N 1
ATOM 636 C CA . ASP A 1 83 ? 24.622 -23.200 27.161 1.00 75.94 83 ASP A CA 1
ATOM 637 C C . ASP A 1 83 ? 23.340 -22.547 27.723 1.00 75.94 83 ASP A C 1
ATOM 639 O O . ASP A 1 83 ? 23.242 -21.319 27.729 1.00 75.94 83 ASP A O 1
ATOM 643 N N . PRO A 1 84 ? 22.336 -23.304 28.199 1.00 67.06 84 PRO A N 1
ATOM 644 C CA . PRO A 1 84 ? 21.148 -22.735 28.842 1.00 67.06 84 PRO A CA 1
ATOM 645 C C . PRO A 1 84 ? 21.435 -21.817 30.047 1.00 67.06 84 PRO A C 1
ATOM 647 O O . PRO A 1 84 ? 20.532 -21.093 30.466 1.00 67.06 84 PRO A O 1
ATOM 650 N N . GLU A 1 85 ? 22.646 -21.841 30.613 1.00 69.56 85 GLU A N 1
ATOM 651 C CA . GLU A 1 85 ? 23.086 -20.913 31.667 1.00 69.56 85 GLU A CA 1
ATOM 652 C C . GLU A 1 85 ? 23.648 -19.572 31.140 1.00 69.56 85 GLU A C 1
ATOM 654 O O . GLU A 1 85 ? 23.808 -18.637 31.930 1.00 69.56 85 GLU A O 1
ATOM 659 N N . ASP A 1 86 ? 23.919 -19.439 29.834 1.00 76.25 86 ASP A N 1
ATOM 660 C CA . ASP A 1 86 ? 24.403 -18.190 29.234 1.00 76.25 86 ASP A CA 1
ATOM 661 C C . ASP A 1 86 ? 23.273 -17.157 29.088 1.00 76.25 86 ASP A C 1
ATOM 663 O O . ASP A 1 86 ? 22.193 -17.430 28.552 1.00 76.25 86 ASP A O 1
ATOM 667 N N . ASP A 1 87 ? 23.544 -15.915 29.504 1.00 77.25 87 ASP A N 1
ATOM 668 C CA . ASP A 1 87 ? 22.648 -14.775 29.285 1.00 77.25 87 ASP A CA 1
ATOM 669 C C . ASP A 1 87 ? 22.661 -14.360 27.803 1.00 77.25 87 ASP A C 1
ATOM 671 O O . ASP A 1 87 ? 23.367 -13.452 27.356 1.00 77.25 87 ASP A O 1
ATOM 675 N N . THR A 1 88 ? 21.871 -15.083 27.014 1.00 86.31 88 THR A N 1
ATOM 676 C CA . THR A 1 88 ? 21.724 -14.899 25.568 1.00 86.31 88 THR A CA 1
ATOM 677 C C . THR A 1 88 ? 20.738 -13.791 25.193 1.00 86.31 88 THR A C 1
ATOM 679 O O . THR A 1 88 ? 20.514 -13.550 24.002 1.00 86.31 88 THR A O 1
ATOM 682 N N . ALA A 1 89 ? 20.178 -13.064 26.168 1.00 87.44 89 ALA A N 1
ATOM 683 C CA . ALA A 1 89 ? 19.144 -12.056 25.935 1.00 87.44 89 ALA A CA 1
ATOM 684 C C . ALA A 1 89 ? 19.586 -10.974 24.932 1.00 87.44 89 ALA A C 1
ATOM 686 O O . ALA A 1 89 ? 18.804 -10.539 24.084 1.00 87.44 89 ALA A O 1
ATOM 687 N N . ALA A 1 90 ? 20.862 -10.578 24.969 1.00 87.06 90 ALA A N 1
ATOM 688 C CA . ALA A 1 90 ? 21.424 -9.616 24.022 1.00 87.06 90 ALA A CA 1
ATOM 689 C C . ALA A 1 90 ? 21.472 -10.156 22.579 1.00 87.06 90 ALA A C 1
ATOM 691 O O . ALA A 1 90 ? 21.175 -9.422 21.634 1.00 87.06 90 ALA A O 1
ATOM 692 N N . LEU A 1 91 ? 21.810 -11.438 22.398 1.00 88.00 91 LEU A N 1
ATOM 693 C CA . LEU A 1 91 ? 21.852 -12.092 21.086 1.00 88.00 91 LEU A CA 1
ATOM 694 C C . LEU A 1 91 ? 20.445 -12.315 20.528 1.00 88.00 91 LEU A C 1
ATOM 696 O O . LEU A 1 91 ? 20.217 -12.056 19.350 1.00 88.00 91 LEU A O 1
ATOM 700 N N . GLN A 1 92 ? 19.494 -12.711 21.376 1.00 88.81 92 GLN A N 1
ATOM 701 C CA . GLN A 1 92 ? 18.084 -12.850 21.000 1.00 88.81 92 GLN A CA 1
ATOM 702 C C . GLN A 1 92 ? 17.478 -11.508 20.571 1.00 88.81 92 GLN A C 1
ATOM 704 O O . GLN A 1 92 ? 16.792 -11.436 19.554 1.00 88.81 92 GLN A O 1
ATOM 709 N N . ASN A 1 93 ? 17.773 -10.423 21.296 1.00 91.81 93 ASN A N 1
ATOM 710 C CA . ASN A 1 93 ? 17.321 -9.085 20.916 1.00 91.81 93 ASN A CA 1
ATOM 711 C C . ASN A 1 93 ? 17.931 -8.642 19.575 1.00 91.81 93 ASN A C 1
ATOM 713 O O . ASN A 1 93 ? 17.220 -8.130 18.710 1.00 91.81 93 ASN A O 1
ATOM 717 N N . LYS A 1 94 ? 19.230 -8.906 19.366 1.00 91.62 94 LYS A N 1
ATOM 718 C CA . LYS A 1 94 ? 19.906 -8.623 18.095 1.00 91.62 94 LYS A CA 1
ATOM 719 C C . LYS A 1 94 ? 19.302 -9.426 16.936 1.00 91.62 94 LYS A C 1
ATOM 721 O O . LYS A 1 94 ? 19.090 -8.857 15.869 1.00 91.62 94 LYS A O 1
ATOM 726 N N . LEU A 1 95 ? 19.000 -10.707 17.148 1.00 92.69 95 LEU A N 1
ATOM 727 C CA . LEU A 1 95 ? 18.342 -11.567 16.163 1.00 92.69 95 LEU A CA 1
ATOM 728 C C . LEU A 1 95 ? 16.962 -11.015 15.786 1.00 92.69 95 LEU A C 1
ATOM 730 O O . LEU A 1 95 ? 16.692 -10.821 14.605 1.00 92.69 95 LEU A O 1
ATOM 734 N N . ALA A 1 96 ? 16.132 -10.674 16.775 1.00 91.69 96 ALA A N 1
ATOM 735 C CA . ALA A 1 96 ? 14.809 -10.099 16.540 1.00 91.69 96 ALA A CA 1
ATOM 736 C C . ALA A 1 96 ? 14.881 -8.764 15.775 1.00 91.69 96 ALA A C 1
ATOM 738 O O . ALA A 1 96 ? 14.110 -8.532 14.844 1.00 91.69 96 ALA A O 1
ATOM 739 N N . ALA A 1 97 ? 15.839 -7.897 16.119 1.00 93.44 97 ALA A N 1
ATOM 740 C CA . ALA A 1 97 ? 16.061 -6.646 15.400 1.00 93.44 97 ALA A CA 1
ATOM 741 C C . ALA A 1 97 ? 16.465 -6.888 13.936 1.00 93.44 97 ALA A C 1
ATOM 743 O O . ALA A 1 97 ? 15.961 -6.209 13.042 1.00 93.44 97 ALA A O 1
ATOM 744 N N . LYS A 1 98 ? 17.332 -7.877 13.685 1.00 91.38 98 LYS A N 1
ATOM 745 C CA . LYS A 1 98 ? 17.780 -8.248 12.337 1.00 91.38 98 LYS A CA 1
ATOM 746 C C . LYS A 1 98 ? 16.675 -8.889 11.505 1.00 91.38 98 LYS A C 1
ATOM 748 O O . LYS A 1 98 ? 16.537 -8.537 10.341 1.00 91.38 98 LYS A O 1
ATOM 753 N N . GLN A 1 99 ? 15.845 -9.745 12.094 1.00 89.31 99 GLN A N 1
ATOM 754 C CA . GLN A 1 99 ? 14.664 -10.309 11.430 1.00 89.31 99 GLN A CA 1
ATOM 755 C C . GLN A 1 99 ? 13.652 -9.217 11.053 1.00 89.31 99 GLN A C 1
ATOM 757 O O . GLN A 1 99 ? 13.121 -9.225 9.947 1.00 89.31 99 GLN A O 1
ATOM 762 N N . ALA A 1 100 ? 13.435 -8.227 11.925 1.00 91.75 100 ALA A N 1
ATOM 763 C CA . ALA A 1 100 ? 12.584 -7.082 11.605 1.00 91.75 100 ALA A CA 1
ATOM 764 C C . ALA A 1 100 ? 13.184 -6.184 10.503 1.00 91.75 100 ALA A C 1
ATOM 766 O O . ALA A 1 100 ? 12.446 -5.629 9.690 1.00 91.75 100 ALA A O 1
ATOM 767 N N . GLU A 1 101 ? 14.511 -6.020 10.473 1.00 93.00 101 GLU A N 1
ATOM 768 C CA . GLU A 1 101 ? 15.224 -5.315 9.399 1.00 93.00 101 GLU A CA 1
ATOM 769 C C . GLU A 1 101 ? 15.099 -6.063 8.062 1.00 93.00 101 GLU A C 1
ATOM 771 O O . GLU A 1 101 ? 14.760 -5.444 7.054 1.00 93.00 101 GLU A O 1
ATOM 776 N N . LEU A 1 102 ? 15.295 -7.386 8.073 1.00 92.62 102 LEU A N 1
ATOM 777 C CA . LEU A 1 102 ? 15.140 -8.264 6.914 1.00 92.62 102 LEU A CA 1
ATOM 778 C C . LEU A 1 102 ? 13.720 -8.186 6.348 1.00 92.62 102 LEU A C 1
ATOM 780 O O . LEU A 1 102 ? 13.572 -7.924 5.161 1.00 92.62 102 LEU A O 1
ATOM 784 N N . ALA A 1 103 ? 12.693 -8.312 7.193 1.00 88.19 103 ALA A N 1
ATOM 785 C CA . ALA A 1 103 ? 11.298 -8.227 6.763 1.00 88.19 103 ALA A CA 1
ATOM 786 C C . ALA A 1 103 ? 10.996 -6.889 6.069 1.00 88.19 103 ALA A C 1
ATOM 788 O O . ALA A 1 103 ? 10.426 -6.860 4.984 1.00 88.19 103 ALA A O 1
ATOM 789 N N . LYS A 1 104 ? 11.461 -5.767 6.639 1.00 91.25 104 LYS A N 1
ATOM 790 C CA . LYS A 1 104 ? 11.307 -4.445 6.008 1.00 91.25 104 LYS A CA 1
ATOM 791 C C . LYS A 1 104 ? 12.005 -4.365 4.651 1.00 91.25 104 LYS A C 1
ATOM 793 O O . LYS A 1 104 ? 11.473 -3.743 3.738 1.00 91.25 104 LYS A O 1
ATOM 798 N N . LYS A 1 105 ? 13.197 -4.955 4.530 1.00 88.38 105 LYS A N 1
ATOM 799 C CA . LYS A 1 105 ? 13.979 -4.956 3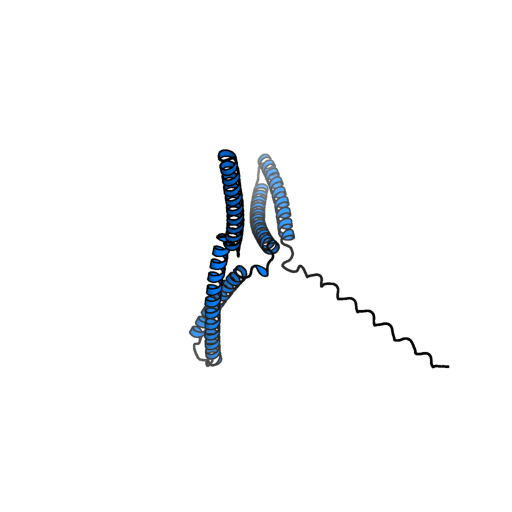.287 1.00 88.38 105 LYS A CA 1
ATOM 800 C C . LYS A 1 105 ? 13.386 -5.875 2.224 1.00 88.38 105 LYS A C 1
ATOM 802 O O . LYS A 1 105 ? 13.408 -5.499 1.060 1.00 88.38 105 LYS A O 1
ATOM 807 N N . GLN A 1 106 ? 12.819 -7.011 2.617 1.00 85.00 106 GLN A N 1
ATOM 808 C CA . GLN A 1 106 ? 12.087 -7.910 1.725 1.00 85.00 106 GLN A CA 1
ATOM 809 C C . GLN A 1 106 ? 10.828 -7.232 1.179 1.00 85.00 106 GLN A C 1
ATOM 811 O O . GLN A 1 106 ? 10.653 -7.216 -0.029 1.00 85.00 106 GLN A O 1
ATOM 816 N N . THR A 1 107 ? 10.036 -6.557 2.020 1.00 87.44 107 THR A N 1
ATOM 817 C CA . THR A 1 107 ? 8.879 -5.769 1.553 1.00 87.44 107 THR A CA 1
ATOM 818 C C . THR A 1 107 ? 9.287 -4.602 0.644 1.00 87.44 107 THR A C 1
ATOM 820 O O . THR A 1 107 ? 8.572 -4.264 -0.292 1.00 87.44 107 THR A O 1
ATOM 823 N N . GLU A 1 108 ? 10.419 -3.939 0.912 1.00 89.69 108 GLU A N 1
ATOM 824 C CA . GLU A 1 108 ? 10.938 -2.878 0.032 1.00 89.69 108 GLU A CA 1
ATOM 825 C C . GLU A 1 108 ? 11.384 -3.436 -1.328 1.00 89.69 108 GLU A C 1
ATOM 827 O O . GLU A 1 108 ? 11.141 -2.799 -2.350 1.00 89.69 108 GLU A O 1
ATOM 832 N N . LEU A 1 109 ? 12.020 -4.612 -1.335 1.00 85.94 109 LEU A N 1
ATOM 833 C CA . LEU A 1 109 ? 12.448 -5.300 -2.550 1.00 85.94 109 LEU A CA 1
ATOM 834 C C . LEU A 1 109 ? 11.251 -5.784 -3.373 1.00 85.94 109 LEU A C 1
ATOM 836 O O . LEU A 1 109 ? 11.222 -5.530 -4.566 1.00 85.94 109 LEU A O 1
ATOM 840 N N . GLU A 1 110 ? 10.260 -6.410 -2.739 1.00 85.38 110 GLU A N 1
ATOM 841 C CA . GLU A 1 110 ? 9.015 -6.864 -3.372 1.00 85.38 110 GLU A CA 1
ATOM 842 C C . GLU A 1 110 ? 8.316 -5.712 -4.101 1.00 85.38 110 GLU A C 1
ATOM 844 O O . GLU A 1 110 ? 8.119 -5.784 -5.305 1.00 85.38 110 GLU A O 1
ATOM 849 N N . LYS A 1 111 ? 8.121 -4.569 -3.432 1.00 85.31 111 LYS A N 1
ATOM 850 C CA . LYS A 1 111 ? 7.531 -3.375 -4.061 1.00 85.31 111 LYS A CA 1
ATOM 851 C C . LYS A 1 111 ? 8.328 -2.828 -5.248 1.00 85.31 111 LYS A C 1
ATOM 853 O O . LYS A 1 111 ? 7.751 -2.241 -6.161 1.00 85.31 111 LYS A O 1
ATOM 858 N N . LEU A 1 112 ? 9.657 -2.928 -5.204 1.00 83.44 112 LEU A N 1
ATOM 859 C CA . LEU A 1 112 ? 10.511 -2.498 -6.313 1.00 83.44 112 LEU A CA 1
ATOM 860 C C . LEU A 1 112 ? 10.431 -3.471 -7.483 1.00 83.44 112 LEU A C 1
ATOM 862 O O . LEU A 1 112 ? 10.390 -3.015 -8.618 1.00 83.44 112 LEU A O 1
ATOM 866 N N . LEU A 1 113 ? 10.372 -4.774 -7.205 1.00 81.94 113 LEU A N 1
ATOM 867 C CA . LEU A 1 113 ? 10.169 -5.802 -8.220 1.00 81.94 113 LEU A CA 1
ATOM 868 C C . LEU A 1 113 ? 8.790 -5.662 -8.872 1.00 81.94 113 LEU A C 1
ATOM 870 O O . LEU A 1 113 ? 8.728 -5.649 -10.092 1.00 81.94 113 LEU A O 1
ATOM 874 N N . ASP A 1 114 ? 7.733 -5.406 -8.096 1.00 80.50 114 ASP A N 1
ATOM 875 C CA . ASP A 1 114 ? 6.391 -5.103 -8.621 1.00 80.50 114 ASP A CA 1
ATOM 876 C C . ASP A 1 114 ? 6.381 -3.855 -9.525 1.00 80.50 114 ASP A C 1
ATOM 878 O O . ASP A 1 114 ? 5.575 -3.746 -10.444 1.00 80.50 114 ASP A O 1
ATOM 882 N N . SER A 1 115 ? 7.277 -2.894 -9.269 1.00 75.25 115 SER A N 1
ATOM 883 C CA . SER A 1 115 ? 7.419 -1.686 -10.097 1.00 75.25 115 SER A CA 1
ATOM 884 C C . SER A 1 115 ? 8.255 -1.920 -11.364 1.00 75.25 115 SER A C 1
ATOM 886 O O . SER A 1 115 ? 8.078 -1.202 -12.345 1.00 75.25 115 SER A O 1
ATOM 888 N N . LEU A 1 116 ? 9.191 -2.875 -11.324 1.00 70.62 116 LEU A N 1
ATOM 889 C CA . LEU A 1 116 ? 10.088 -3.254 -12.425 1.00 70.62 116 LEU A CA 1
ATOM 890 C C . LEU A 1 116 ? 9.446 -4.249 -13.391 1.00 70.62 116 LEU A C 1
ATOM 892 O O . LEU A 1 116 ? 9.758 -4.233 -14.576 1.00 70.62 116 LEU A O 1
ATOM 896 N N . ASP A 1 117 ? 8.563 -5.099 -12.877 1.00 62.12 117 ASP A N 1
ATOM 897 C CA . ASP A 1 117 ? 7.827 -6.106 -13.627 1.00 62.12 117 ASP A CA 1
ATOM 898 C C . ASP A 1 117 ? 6.312 -5.890 -13.474 1.00 62.12 117 ASP A C 1
ATOM 900 O O . ASP A 1 117 ? 5.608 -6.702 -12.867 1.00 62.12 117 ASP A O 1
ATOM 904 N N . PRO A 1 118 ? 5.761 -4.804 -14.047 1.00 54.62 118 PRO A N 1
ATOM 905 C CA . PRO A 1 118 ? 4.328 -4.748 -14.271 1.00 54.62 118 PRO A CA 1
ATOM 906 C C . PRO A 1 118 ? 3.895 -5.775 -15.332 1.00 54.62 118 PRO A C 1
ATOM 908 O O . PRO A 1 118 ? 2.702 -5.973 -15.498 1.00 54.62 118 PRO A O 1
ATOM 911 N N . GLU A 1 119 ? 4.802 -6.445 -16.063 1.00 47.69 119 GLU A N 1
ATOM 912 C CA . GLU A 1 119 ? 4.444 -7.392 -17.134 1.00 47.69 119 GLU A CA 1
ATOM 913 C C . GLU A 1 119 ? 3.787 -8.686 -16.613 1.00 47.69 119 GLU A C 1
ATOM 915 O O . GLU A 1 119 ? 3.249 -9.461 -17.408 1.00 47.69 119 GLU A O 1
ATOM 920 N N . GLY A 1 120 ? 3.745 -8.890 -15.292 1.00 52.28 120 GLY A N 1
ATOM 921 C CA . GLY A 1 120 ? 2.898 -9.890 -14.638 1.00 52.28 120 GLY A CA 1
ATOM 922 C C . GLY A 1 120 ? 1.461 -9.440 -14.335 1.00 52.28 120 GLY A C 1
ATOM 923 O O . GLY A 1 120 ? 0.602 -10.305 -14.183 1.00 52.28 120 GLY A O 1
ATOM 924 N N . LYS A 1 121 ? 1.189 -8.127 -14.269 1.00 49.50 121 LYS A N 1
ATOM 925 C CA . LYS A 1 121 ? -0.132 -7.550 -13.976 1.00 49.50 121 LYS A CA 1
ATOM 926 C C . LYS A 1 121 ? -0.629 -6.740 -15.164 1.00 49.50 121 LYS A C 1
ATOM 928 O O . LYS A 1 121 ? -0.041 -5.737 -15.561 1.00 49.50 121 LYS A O 1
ATOM 933 N N . THR A 1 122 ? -1.752 -7.142 -15.743 1.00 58.38 122 THR A N 1
ATOM 934 C CA . THR A 1 122 ? -2.372 -6.328 -16.794 1.00 58.38 122 THR A CA 1
ATOM 935 C C . THR A 1 122 ? -2.751 -4.940 -16.250 1.00 58.38 122 THR A C 1
ATOM 937 O O . THR A 1 122 ? -3.013 -4.780 -15.060 1.00 58.38 122 THR A O 1
ATOM 940 N N . GLN A 1 123 ? -2.802 -3.909 -17.102 1.00 58.34 123 GLN A N 1
ATOM 941 C CA . GLN A 1 123 ? -3.329 -2.592 -16.699 1.00 58.34 123 GLN A CA 1
ATOM 942 C C . GLN A 1 123 ? -4.722 -2.725 -16.051 1.00 58.34 123 GLN A C 1
ATOM 944 O O . GLN A 1 123 ? -5.012 -2.017 -15.095 1.00 58.34 123 GLN A O 1
ATOM 949 N N . ASP A 1 124 ? -5.525 -3.693 -16.509 1.00 63.34 124 ASP A N 1
ATOM 950 C CA . ASP A 1 124 ? -6.810 -4.068 -15.911 1.00 63.34 124 ASP A CA 1
ATOM 951 C C . ASP A 1 124 ? -6.675 -4.553 -14.452 1.00 63.34 124 ASP A C 1
ATOM 953 O O . ASP A 1 124 ? -7.532 -4.241 -13.633 1.00 63.34 124 ASP A O 1
ATOM 957 N N . GLU A 1 125 ? -5.615 -5.283 -14.090 1.00 62.28 125 GLU A N 1
ATOM 958 C CA . GLU A 1 125 ? -5.360 -5.713 -12.704 1.00 62.28 125 GLU A CA 1
ATOM 959 C C . GLU A 1 125 ? -4.916 -4.557 -11.808 1.00 62.28 125 GLU A C 1
ATOM 961 O O . GLU A 1 125 ? -5.341 -4.483 -10.658 1.00 62.28 125 GLU A O 1
ATOM 966 N N . LEU A 1 126 ? -4.107 -3.630 -12.327 1.00 67.00 126 LEU A N 1
ATOM 967 C CA . LEU A 1 126 ? -3.728 -2.419 -11.592 1.00 67.00 126 LEU A CA 1
ATOM 968 C C . LEU A 1 126 ? -4.928 -1.485 -11.388 1.00 67.00 126 LEU A C 1
ATOM 970 O O . LEU A 1 126 ? -5.092 -0.915 -10.308 1.00 67.00 126 LEU A O 1
ATOM 974 N N . ASP A 1 127 ? -5.778 -1.352 -12.406 1.00 71.75 127 ASP A N 1
ATOM 975 C CA . ASP A 1 127 ? -7.015 -0.579 -12.325 1.00 71.75 127 ASP A CA 1
ATOM 976 C C . ASP A 1 127 ? -8.005 -1.243 -11.344 1.00 71.75 127 ASP A C 1
ATOM 978 O O . ASP A 1 127 ? -8.622 -0.542 -10.540 1.00 71.75 127 ASP A O 1
ATOM 982 N N . LYS A 1 128 ? -8.087 -2.583 -11.323 1.00 74.56 128 LYS A N 1
ATOM 983 C CA . LYS A 1 128 ? -8.893 -3.353 -10.357 1.00 74.56 128 LYS A CA 1
ATOM 984 C C . LYS A 1 128 ? -8.383 -3.198 -8.921 1.00 74.56 128 LYS A C 1
ATOM 986 O O . LYS A 1 128 ? -9.177 -2.931 -8.027 1.00 74.56 128 LYS A O 1
ATOM 991 N N . GLU A 1 129 ? -7.073 -3.283 -8.692 1.00 71.81 129 GLU A N 1
ATOM 992 C CA . GLU A 1 129 ? -6.465 -3.093 -7.364 1.00 71.81 129 GLU A CA 1
ATOM 993 C C . GLU A 1 129 ? -6.681 -1.657 -6.842 1.00 71.81 129 GLU A C 1
ATOM 995 O O . GLU A 1 129 ? -6.945 -1.436 -5.657 1.00 71.81 129 GLU A O 1
ATOM 1000 N N . ALA A 1 130 ? -6.638 -0.659 -7.733 1.00 76.56 130 ALA A N 1
ATOM 1001 C CA . ALA A 1 130 ? -6.981 0.719 -7.391 1.00 76.56 130 ALA A CA 1
ATOM 1002 C C . ALA A 1 130 ? -8.475 0.889 -7.051 1.00 76.56 130 ALA A C 1
ATOM 1004 O O . ALA A 1 130 ? -8.801 1.620 -6.111 1.00 76.56 130 ALA A O 1
ATOM 1005 N N . GLU A 1 131 ? -9.367 0.212 -7.780 1.00 76.94 131 GLU A N 1
ATOM 1006 C CA . GLU A 1 131 ? -10.813 0.211 -7.529 1.00 76.94 131 GLU A CA 1
ATOM 1007 C C . GLU A 1 131 ? -11.151 -0.470 -6.189 1.00 76.94 131 GLU A C 1
ATOM 1009 O O . GLU A 1 131 ? -11.895 0.092 -5.382 1.00 76.94 131 GLU A O 1
ATOM 1014 N N . GLU A 1 132 ? -10.524 -1.608 -5.879 1.00 80.25 132 GLU A N 1
ATOM 1015 C CA . GLU A 1 132 ? -10.646 -2.299 -4.587 1.00 80.25 132 GLU A CA 1
ATOM 1016 C C . GLU A 1 132 ? -10.166 -1.419 -3.421 1.00 80.25 132 GLU A C 1
ATOM 1018 O O . GLU A 1 132 ? -10.863 -1.283 -2.413 1.00 80.25 132 GLU A O 1
ATOM 1023 N N . ALA A 1 133 ? -9.032 -0.725 -3.565 1.00 80.12 133 ALA A N 1
ATOM 1024 C CA . ALA A 1 133 ? -8.533 0.195 -2.540 1.00 80.12 133 ALA A CA 1
ATOM 1025 C C . ALA A 1 133 ? -9.442 1.426 -2.320 1.00 80.12 133 ALA A C 1
ATOM 1027 O O . ALA A 1 133 ? -9.447 2.021 -1.234 1.00 80.12 133 ALA A O 1
ATOM 1028 N N . GLU A 1 134 ? -10.190 1.857 -3.339 1.00 82.44 134 GLU A N 1
ATOM 1029 C CA . GLU A 1 134 ? -11.202 2.910 -3.204 1.00 82.44 134 GLU A CA 1
ATOM 1030 C C . GLU A 1 134 ? -12.471 2.385 -2.513 1.00 82.44 134 GLU A C 1
ATOM 1032 O O . GLU A 1 134 ? -13.027 3.068 -1.644 1.00 82.44 134 GLU A O 1
ATOM 1037 N N . LEU A 1 135 ? -12.892 1.155 -2.829 1.00 84.56 135 LEU A N 1
ATOM 1038 C CA . LEU A 1 135 ? -14.006 0.475 -2.165 1.00 84.56 135 LEU A CA 1
ATOM 1039 C C . LEU A 1 135 ? -13.728 0.210 -0.679 1.00 84.56 135 LEU A C 1
ATOM 1041 O O . LEU A 1 135 ? -14.619 0.431 0.143 1.00 84.56 135 LEU A O 1
ATOM 1045 N N . ASP A 1 136 ? -12.502 -0.171 -0.320 1.00 88.19 136 ASP A N 1
ATOM 1046 C CA . ASP A 1 136 ? -12.079 -0.390 1.070 1.00 88.19 136 ASP A CA 1
ATOM 1047 C C . ASP A 1 136 ? -12.193 0.899 1.904 1.00 88.19 136 ASP A C 1
ATOM 1049 O O . ASP A 1 136 ? -12.885 0.946 2.925 1.00 88.19 136 ASP A O 1
ATOM 1053 N N . LYS A 1 137 ? -11.659 2.019 1.394 1.00 90.88 137 LYS A N 1
ATOM 1054 C CA . LYS A 1 137 ? -11.820 3.342 2.032 1.00 90.88 137 LYS A CA 1
ATOM 1055 C C . LYS A 1 137 ? -13.285 3.735 2.193 1.00 90.88 137 LYS A C 1
ATOM 1057 O O . LYS A 1 137 ? -13.674 4.302 3.214 1.00 90.88 137 LYS A O 1
ATOM 1062 N N . LYS A 1 138 ? -14.110 3.452 1.185 1.00 89.94 138 LYS A N 1
ATOM 1063 C CA . LYS A 1 138 ? -15.547 3.735 1.227 1.00 89.94 138 LYS A CA 1
ATOM 1064 C C . LYS A 1 138 ? -16.255 2.879 2.281 1.00 89.94 138 LYS A C 1
ATOM 1066 O O . LYS A 1 138 ? -17.139 3.390 2.971 1.00 89.94 138 LYS A O 1
ATOM 1071 N N . ALA A 1 139 ? -15.875 1.612 2.437 1.00 91.25 139 ALA A N 1
ATOM 1072 C CA . ALA A 1 139 ? -16.397 0.743 3.486 1.00 91.25 139 ALA A CA 1
ATOM 1073 C C . ALA A 1 139 ? -16.027 1.273 4.883 1.00 91.25 139 ALA A C 1
ATOM 1075 O O . ALA A 1 139 ? -16.909 1.391 5.737 1.00 91.25 139 ALA A O 1
ATOM 1076 N N . ASP A 1 140 ? -14.779 1.698 5.087 1.00 92.75 140 ASP A N 1
ATOM 1077 C CA . ASP A 1 140 ? -14.317 2.330 6.330 1.00 92.75 140 ASP A CA 1
ATOM 1078 C C . ASP A 1 140 ? -15.102 3.610 6.668 1.00 92.75 140 ASP A C 1
ATOM 1080 O O . ASP A 1 140 ? -15.556 3.819 7.801 1.00 92.75 140 ASP A O 1
ATOM 1084 N N . GLU A 1 141 ? -15.302 4.493 5.689 1.00 93.44 141 GLU A N 1
ATOM 1085 C CA . GLU A 1 141 ? -16.095 5.713 5.864 1.00 93.44 141 GLU A CA 1
ATOM 1086 C C . GLU A 1 141 ? -17.552 5.400 6.241 1.00 93.44 141 GLU A C 1
ATOM 1088 O O . GLU A 1 141 ? -18.118 6.022 7.151 1.00 93.44 141 GLU A O 1
ATOM 1093 N N . LEU A 1 142 ? -18.160 4.412 5.580 1.00 93.44 142 LEU A N 1
ATOM 1094 C CA . LEU A 1 142 ? -19.528 3.980 5.856 1.00 93.44 142 LEU A CA 1
ATOM 1095 C C . LEU A 1 142 ? -19.656 3.323 7.237 1.00 93.44 142 LEU A C 1
ATOM 1097 O O . LEU A 1 142 ? -20.620 3.617 7.947 1.00 93.44 142 LEU A O 1
ATOM 1101 N N . GLN A 1 143 ? -18.685 2.513 7.668 1.00 95.25 143 GLN A N 1
ATOM 1102 C CA . GLN A 1 143 ? -18.648 1.946 9.021 1.00 95.25 143 GLN A CA 1
ATOM 1103 C C . GLN A 1 143 ? -18.586 3.035 10.097 1.00 95.25 143 GLN A C 1
ATOM 1105 O O . GLN A 1 143 ? -19.351 2.994 11.066 1.00 95.25 143 GLN A O 1
ATOM 1110 N N . ASN A 1 144 ? -17.736 4.050 9.914 1.00 96.25 144 ASN A N 1
ATOM 1111 C CA . ASN A 1 144 ? -17.669 5.190 10.832 1.00 96.25 144 ASN A CA 1
ATOM 1112 C C . ASN A 1 144 ? -19.018 5.919 10.919 1.00 96.25 144 ASN A C 1
ATOM 1114 O O . ASN A 1 144 ? -19.492 6.249 12.009 1.00 96.25 144 ASN A O 1
ATOM 1118 N N . LYS A 1 145 ? -19.682 6.109 9.775 1.00 95.62 145 LYS A N 1
ATOM 1119 C CA . LYS A 1 145 ? -20.999 6.749 9.715 1.00 95.62 145 LYS A CA 1
ATOM 1120 C C . LYS A 1 145 ? -22.094 5.918 10.391 1.00 95.62 145 LYS A C 1
ATOM 1122 O O . LYS A 1 145 ? -22.938 6.494 11.078 1.00 95.62 145 LYS A O 1
ATOM 1127 N N . VAL A 1 146 ? -22.078 4.592 10.238 1.00 96.31 146 VAL A N 1
ATOM 1128 C CA . VAL A 1 146 ? -22.972 3.669 10.963 1.00 96.31 146 VAL A CA 1
ATOM 1129 C C . VAL A 1 146 ? -22.789 3.842 12.470 1.00 96.31 146 VAL A C 1
ATOM 1131 O O . VAL A 1 146 ? -23.765 4.109 13.169 1.00 96.31 146 VAL A O 1
ATOM 1134 N N . ALA A 1 147 ? -21.548 3.800 12.961 1.00 95.88 147 ALA A N 1
ATOM 1135 C CA . ALA A 1 147 ? -21.257 3.940 14.387 1.00 95.88 147 ALA A CA 1
ATOM 1136 C C . ALA A 1 147 ? -21.724 5.292 14.963 1.00 95.88 147 ALA A C 1
ATOM 1138 O O . ALA A 1 147 ? -22.241 5.359 16.083 1.00 95.88 147 ALA A O 1
ATOM 1139 N N . ASP A 1 148 ? -21.564 6.383 14.213 1.00 96.62 148 ASP A N 1
ATOM 1140 C CA . ASP A 1 148 ? -22.029 7.706 14.635 1.00 96.62 148 ASP A CA 1
ATOM 1141 C C . ASP A 1 148 ? -23.561 7.824 14.627 1.00 96.62 148 ASP A C 1
ATOM 1143 O O . ASP A 1 148 ? -24.139 8.401 15.555 1.00 96.62 148 ASP A O 1
ATOM 1147 N N . LEU A 1 149 ? -24.238 7.233 13.637 1.00 96.00 149 LEU A N 1
ATOM 1148 C CA . LEU A 1 149 ? -25.702 7.182 13.584 1.00 96.00 149 LEU A CA 1
ATOM 1149 C C . LEU A 1 149 ? -26.286 6.332 14.717 1.00 96.00 149 LEU A C 1
ATOM 1151 O O . LEU A 1 149 ? -27.254 6.760 15.345 1.00 96.00 149 LEU A O 1
ATOM 1155 N N . GLU A 1 150 ? -25.692 5.179 15.031 1.00 95.25 150 GLU A N 1
ATOM 1156 C CA . GLU A 1 150 ? -26.086 4.348 16.174 1.00 95.25 150 GLU A CA 1
ATOM 1157 C C . GLU A 1 150 ? -25.959 5.111 17.500 1.00 95.25 150 GLU A C 1
ATOM 1159 O O . GLU A 1 150 ? -26.874 5.078 18.330 1.00 95.25 150 GLU A O 1
ATOM 1164 N N . LYS A 1 151 ? -24.871 5.874 17.684 1.00 96.62 151 LYS A N 1
ATOM 1165 C CA . LYS A 1 151 ? -24.710 6.761 18.848 1.00 96.62 151 LYS A CA 1
ATOM 1166 C C . LYS A 1 151 ? -25.772 7.859 18.885 1.00 96.62 151 LYS A C 1
ATOM 1168 O O . LYS A 1 151 ? -26.338 8.110 19.950 1.00 96.62 151 LYS A O 1
ATOM 1173 N N . GLU A 1 152 ? -26.054 8.532 17.765 1.00 94.50 152 GLU A N 1
ATOM 1174 C CA . GLU A 1 152 ? -27.072 9.595 17.718 1.00 94.50 152 GLU A CA 1
ATOM 1175 C C . GLU A 1 152 ? -28.474 9.037 18.014 1.00 94.50 152 GLU A C 1
ATOM 1177 O O . GLU A 1 152 ? -29.220 9.636 18.790 1.00 94.50 152 GLU A O 1
ATOM 1182 N N . ILE A 1 153 ? -28.811 7.867 17.463 1.00 95.56 153 ILE A N 1
ATOM 1183 C CA . ILE A 1 153 ? -30.064 7.146 17.725 1.00 95.56 153 ILE A CA 1
ATOM 1184 C C . ILE A 1 153 ? -30.180 6.793 19.208 1.00 95.56 153 ILE A C 1
ATOM 1186 O O . ILE A 1 153 ? -31.194 7.121 19.821 1.00 95.56 153 ILE A O 1
ATOM 1190 N N . SER A 1 154 ? -29.140 6.203 19.799 1.00 95.94 154 SER A N 1
ATOM 1191 C CA . SER A 1 154 ? -29.117 5.849 21.222 1.00 95.94 154 SER A CA 1
ATOM 1192 C C . SER A 1 154 ? -29.321 7.079 22.118 1.00 95.94 154 SER A C 1
ATOM 1194 O O . SER A 1 154 ? -30.159 7.074 23.020 1.00 95.94 154 SER A O 1
ATOM 1196 N N . ASN A 1 155 ? -28.647 8.193 21.809 1.00 94.44 15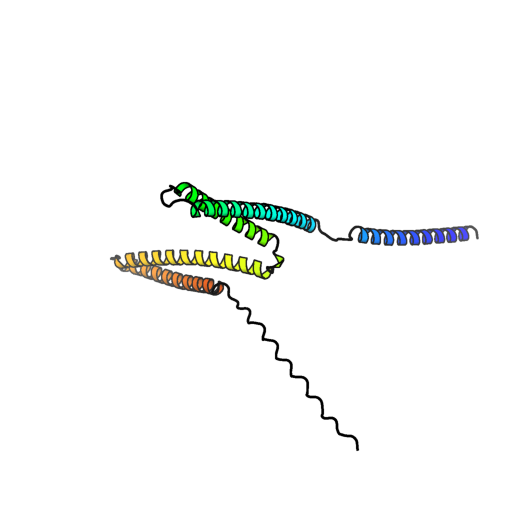5 ASN A N 1
ATOM 1197 C CA . ASN A 1 155 ? -28.836 9.459 22.524 1.00 94.44 155 ASN A CA 1
ATOM 1198 C C . ASN A 1 155 ? -30.277 9.991 22.408 1.00 94.44 155 ASN A C 1
ATOM 1200 O O . ASN A 1 155 ? -30.834 10.481 23.391 1.00 94.44 155 ASN A O 1
ATOM 1204 N N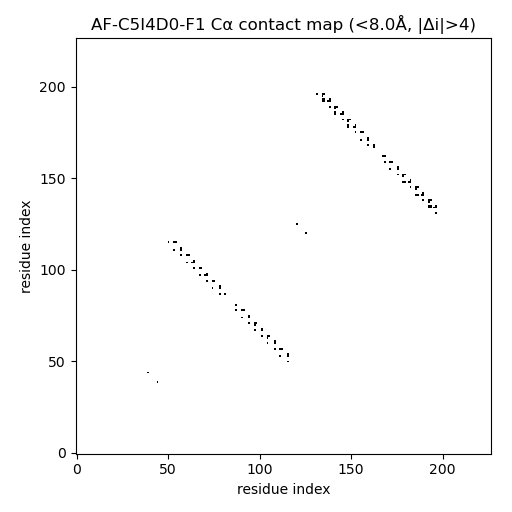 . LEU A 1 156 ? -30.895 9.895 21.226 1.00 93.38 156 LEU A N 1
ATOM 1205 C CA . LEU A 1 156 ? -32.288 10.301 21.011 1.00 93.38 156 LEU A CA 1
ATOM 1206 C C . LEU A 1 156 ? -33.277 9.401 21.762 1.00 93.38 156 LEU A C 1
ATOM 1208 O O . LEU A 1 156 ? -34.251 9.909 22.314 1.00 93.38 156 LEU A O 1
ATOM 1212 N N . GLU A 1 157 ? -33.029 8.092 21.822 1.00 91.25 157 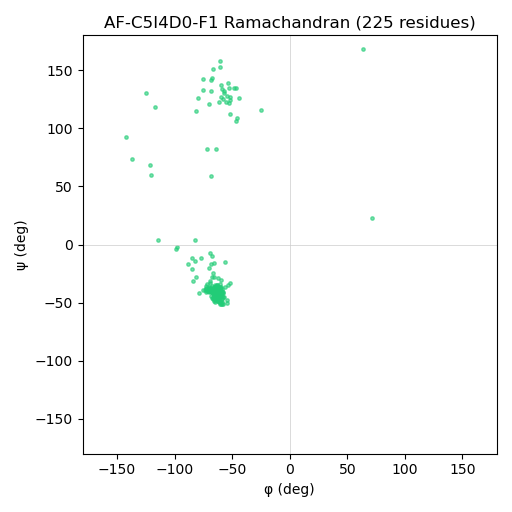GLU A N 1
ATOM 1213 C CA . GLU A 1 157 ? -33.842 7.145 22.593 1.00 91.25 157 GLU A CA 1
ATOM 1214 C C . GLU A 1 157 ? -33.771 7.432 24.099 1.00 91.25 157 GLU A C 1
ATOM 1216 O O . GLU A 1 157 ? -34.802 7.425 24.773 1.00 91.25 157 GLU A O 1
ATOM 1221 N N . ILE A 1 158 ? -32.587 7.778 24.617 1.00 91.44 158 ILE A N 1
ATOM 1222 C CA . ILE A 1 158 ? -32.411 8.215 26.010 1.00 91.44 158 ILE A CA 1
ATOM 1223 C C . ILE A 1 158 ? -33.197 9.504 26.284 1.00 91.44 158 ILE A C 1
ATOM 1225 O O . ILE A 1 158 ? -33.906 9.587 27.287 1.00 91.44 158 ILE A O 1
ATOM 1229 N N . LEU A 1 159 ? -33.103 10.500 25.394 1.00 89.06 159 LEU A N 1
ATOM 1230 C CA . LEU A 1 159 ? -33.843 11.761 25.526 1.00 89.06 159 LEU A CA 1
ATOM 1231 C C . LEU A 1 159 ? -35.358 11.535 25.514 1.00 89.06 159 LEU A C 1
ATOM 1233 O O . LEU A 1 159 ? -36.065 12.119 26.330 1.00 89.06 159 LEU A O 1
ATOM 1237 N N . LEU A 1 160 ? -35.849 10.653 24.641 1.00 86.94 160 LEU A N 1
ATOM 1238 C CA . LEU A 1 160 ? -37.259 10.260 24.589 1.00 86.94 160 LEU A CA 1
ATOM 1239 C C . LEU A 1 160 ? -37.718 9.544 25.863 1.00 86.94 160 LEU A C 1
ATOM 1241 O O . LEU A 1 160 ? -38.836 9.771 26.312 1.00 86.94 160 LEU A O 1
ATOM 1245 N N . GLY A 1 161 ? -36.862 8.716 26.467 1.00 83.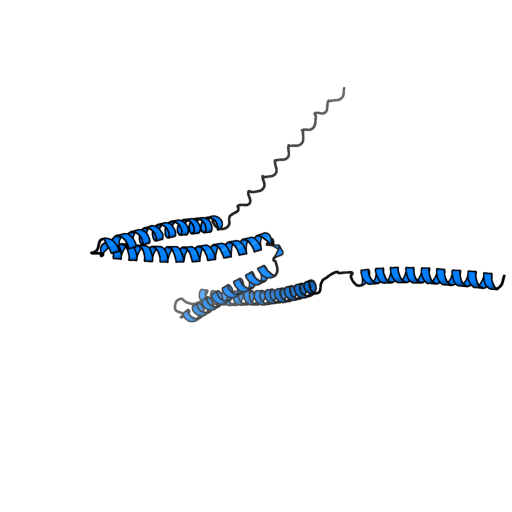75 161 GLY A N 1
ATOM 1246 C CA . GLY A 1 161 ? -37.149 8.048 27.739 1.00 83.75 161 GLY A CA 1
ATOM 1247 C C . GLY A 1 161 ? -37.212 8.987 28.951 1.00 83.75 161 GLY A C 1
ATOM 1248 O O . GLY A 1 161 ? -37.744 8.594 29.987 1.00 83.75 161 GLY A O 1
ATOM 1249 N N . GLY A 1 162 ? -36.681 10.210 28.831 1.00 80.69 162 GLY A N 1
ATOM 1250 C CA . GLY A 1 162 ? -36.658 11.228 29.887 1.00 80.69 162 GLY A CA 1
ATOM 1251 C C . GLY A 1 162 ? -37.486 12.488 29.604 1.00 80.69 162 GLY A C 1
ATOM 1252 O O . GLY A 1 162 ? -37.421 13.425 30.399 1.00 80.69 162 GLY A O 1
ATOM 1253 N N . ALA A 1 163 ? -38.223 12.552 28.491 1.00 75.00 163 ALA A N 1
ATOM 1254 C CA . ALA A 1 163 ? -39.019 13.721 28.116 1.00 75.00 163 ALA A CA 1
ATOM 1255 C C . ALA A 1 163 ? -40.351 13.772 28.893 1.00 75.00 163 ALA A C 1
ATOM 1257 O O . ALA A 1 163 ? -41.127 12.821 28.860 1.00 75.00 163 ALA A O 1
ATOM 1258 N N . ASP A 1 164 ? -40.623 14.895 29.569 1.00 63.50 164 ASP A N 1
ATOM 1259 C CA . ASP A 1 164 ? -41.812 15.105 30.427 1.00 63.50 164 ASP A CA 1
ATOM 1260 C C . ASP A 1 164 ? -42.955 15.864 29.697 1.00 63.50 164 ASP A C 1
ATOM 1262 O O . ASP A 1 164 ? -44.030 16.083 30.251 1.00 63.50 164 ASP A O 1
ATOM 1266 N N . SER A 1 165 ? -42.734 16.266 28.432 1.00 65.94 165 SER A N 1
ATOM 1267 C CA . SER A 1 165 ? -43.645 17.096 27.618 1.00 65.94 165 SER A CA 1
ATOM 1268 C C . SER A 1 165 ? -43.996 16.436 26.272 1.00 65.94 165 SER A C 1
ATOM 1270 O O . SER A 1 165 ? -43.105 16.046 25.515 1.00 65.94 165 SER A O 1
ATOM 1272 N N . GLU A 1 166 ? -45.286 16.369 25.914 1.00 66.81 166 GLU A N 1
ATOM 1273 C CA . GLU A 1 166 ? -45.775 15.718 24.677 1.00 66.81 166 GLU A CA 1
ATOM 1274 C C . GLU A 1 166 ? -45.268 16.372 23.371 1.00 66.81 166 GLU A C 1
ATOM 1276 O O . GLU A 1 166 ? -44.952 15.656 22.419 1.00 66.81 166 GLU A O 1
ATOM 1281 N N . ASP A 1 167 ? -45.123 17.702 23.318 1.00 64.81 167 ASP A N 1
ATOM 1282 C CA . ASP A 1 167 ? -44.689 18.422 22.102 1.00 64.81 167 ASP A CA 1
ATOM 1283 C C . ASP A 1 167 ? -43.209 18.169 21.746 1.00 64.81 167 ASP A C 1
ATOM 1285 O O . ASP A 1 167 ? -42.875 17.927 20.582 1.00 64.81 167 ASP A O 1
ATOM 1289 N N . ASP A 1 168 ? -42.315 18.139 22.742 1.00 72.94 168 ASP A N 1
ATOM 1290 C CA . ASP A 1 168 ? -40.889 17.830 22.533 1.00 72.94 168 ASP A CA 1
ATOM 1291 C C . ASP A 1 168 ? -40.689 16.367 22.098 1.00 72.94 168 ASP A C 1
ATOM 1293 O O . ASP A 1 168 ? -39.774 16.035 21.339 1.00 72.94 168 ASP A O 1
ATOM 1297 N N . THR A 1 169 ? -41.605 15.489 22.512 1.00 82.38 169 THR A N 1
ATOM 1298 C CA . THR A 1 169 ? -41.583 14.058 22.192 1.00 82.38 169 THR A CA 1
ATOM 1299 C C . THR A 1 169 ? -41.860 13.813 20.704 1.00 82.38 169 THR A C 1
ATOM 1301 O O . THR A 1 169 ? -41.176 13.002 20.078 1.00 82.38 169 THR A O 1
ATOM 1304 N N . ALA A 1 170 ? -42.803 14.541 20.093 1.00 86.88 170 ALA A N 1
ATOM 1305 C CA . ALA A 1 170 ? -43.161 14.364 18.681 1.00 86.88 170 ALA A CA 1
ATOM 1306 C C . ALA A 1 170 ? -42.023 14.766 17.721 1.00 86.88 170 ALA A C 1
ATOM 1308 O O . ALA A 1 170 ? -41.736 14.059 16.748 1.00 86.88 170 ALA A O 1
ATOM 1309 N N . ALA A 1 171 ? -41.333 15.874 18.009 1.00 87.94 171 ALA A N 1
ATOM 1310 C CA . ALA A 1 171 ? -40.182 16.319 17.224 1.00 87.94 171 ALA A CA 1
ATOM 1311 C C . ALA A 1 171 ? -39.003 15.334 17.333 1.00 87.94 171 ALA A C 1
ATOM 1313 O O . ALA A 1 171 ? -38.385 14.986 16.321 1.00 87.94 171 ALA A O 1
ATOM 1314 N N . LEU A 1 172 ? -38.727 14.833 18.543 1.00 90.19 172 LEU A N 1
ATOM 1315 C CA . LEU A 1 172 ? -37.686 13.833 18.786 1.00 90.19 172 LEU A CA 1
ATOM 1316 C C . LEU A 1 172 ? -38.007 12.487 18.125 1.00 90.19 172 LEU A C 1
ATOM 1318 O O . LEU A 1 172 ? -37.119 11.887 17.525 1.00 90.19 172 LEU A O 1
ATOM 1322 N N . GLN A 1 173 ? -39.267 12.040 18.155 1.00 90.62 173 GLN A N 1
ATOM 1323 C CA . GLN A 1 173 ? -39.712 10.831 17.451 1.00 90.62 173 GLN A CA 1
ATOM 1324 C C . GLN A 1 173 ? -39.523 10.946 15.935 1.00 90.62 173 GLN A C 1
ATOM 1326 O O . GLN A 1 173 ? -39.050 10.002 15.304 1.00 90.62 173 GLN A O 1
ATOM 1331 N N . ASN A 1 174 ? -39.839 12.102 15.344 1.00 93.06 174 ASN A N 1
ATOM 1332 C CA . ASN A 1 174 ? -39.629 12.338 13.915 1.00 93.06 174 ASN A CA 1
ATOM 1333 C C . ASN A 1 174 ? -38.129 12.336 13.559 1.00 93.06 174 ASN A C 1
ATOM 1335 O O . ASN A 1 174 ? -37.707 11.672 12.606 1.00 93.06 174 ASN A O 1
ATOM 1339 N N . LYS A 1 175 ? -37.297 12.998 14.376 1.00 94.62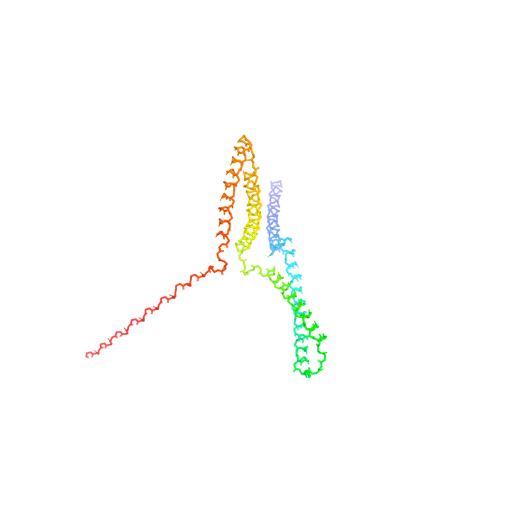 175 LYS A N 1
ATOM 1340 C CA . LYS A 1 175 ? -35.839 12.981 14.201 1.00 94.62 175 LYS A CA 1
ATOM 1341 C C . LYS A 1 175 ? -35.270 11.563 14.328 1.00 94.62 175 LYS A C 1
ATOM 1343 O O . LYS A 1 175 ? -34.452 11.167 13.501 1.00 94.62 175 LYS A O 1
ATOM 1348 N N . LEU A 1 176 ? -35.741 10.783 15.303 1.00 94.94 176 LEU A N 1
ATOM 1349 C CA . LEU A 1 176 ? -35.361 9.382 15.492 1.00 94.94 176 LEU A CA 1
ATOM 1350 C C . LEU A 1 176 ? -35.750 8.523 14.282 1.00 94.94 176 LEU A C 1
ATOM 1352 O O . LEU A 1 176 ? -34.927 7.756 13.792 1.00 94.94 176 LEU A O 1
ATOM 1356 N N . ALA A 1 177 ? -36.975 8.671 13.770 1.00 95.31 177 ALA A N 1
ATOM 1357 C CA . ALA A 1 177 ? -37.436 7.952 12.583 1.00 95.31 177 ALA A CA 1
ATOM 1358 C C . ALA A 1 177 ? -36.583 8.285 11.349 1.00 95.31 177 ALA A C 1
ATOM 1360 O O . ALA A 1 177 ? -36.178 7.387 10.612 1.00 95.31 177 ALA A O 1
ATOM 1361 N N . THR A 1 178 ? -36.245 9.564 11.171 1.00 96.62 178 THR A N 1
ATOM 1362 C CA . THR A 1 178 ? -35.364 10.023 10.089 1.00 96.62 178 THR A CA 1
ATOM 1363 C C . THR A 1 178 ? -33.967 9.411 10.214 1.00 96.62 178 THR A C 1
ATOM 1365 O O . THR A 1 178 ? -33.429 8.901 9.234 1.00 96.62 178 THR A O 1
ATOM 1368 N N . LYS A 1 179 ? -33.396 9.396 11.424 1.00 96.12 179 LYS A N 1
ATOM 1369 C CA . LYS A 1 179 ? -32.067 8.825 11.680 1.00 96.12 179 LYS A CA 1
ATOM 1370 C C . LYS A 1 179 ? -32.024 7.309 11.511 1.00 96.12 179 LYS A C 1
ATOM 1372 O O . LYS A 1 179 ? -31.066 6.803 10.942 1.00 96.12 179 LYS A O 1
ATOM 1377 N N . LYS A 1 180 ? -33.072 6.585 11.917 1.00 94.62 180 LYS A N 1
ATOM 1378 C CA . LYS A 1 180 ? -33.191 5.136 11.675 1.00 94.62 180 LYS A CA 1
ATOM 1379 C C . LYS A 1 180 ? -33.272 4.805 10.182 1.00 94.62 180 LYS A C 1
ATOM 1381 O O . LYS A 1 180 ? -32.640 3.849 9.748 1.00 94.62 180 LYS A O 1
ATOM 1386 N N . ALA A 1 181 ? -33.980 5.615 9.395 1.00 96.00 181 ALA A N 1
ATOM 1387 C CA . ALA A 1 181 ? -34.006 5.459 7.940 1.00 96.00 181 ALA A CA 1
ATOM 1388 C C . ALA A 1 181 ? -32.639 5.768 7.293 1.00 96.00 181 ALA A C 1
ATOM 1390 O O . ALA A 1 181 ? -32.224 5.075 6.366 1.00 96.00 181 ALA A O 1
ATOM 1391 N N . GLU A 1 182 ? -31.922 6.784 7.790 1.00 96.12 182 GLU A N 1
ATOM 1392 C CA . GLU A 1 182 ? -30.556 7.106 7.351 1.00 96.12 182 GLU A CA 1
ATOM 1393 C C . GLU A 1 182 ? -29.569 5.972 7.678 1.00 96.12 182 GLU A C 1
ATOM 1395 O O . GLU A 1 182 ? -28.756 5.605 6.827 1.00 96.12 182 GLU A O 1
ATOM 1400 N N . LEU A 1 183 ? -29.682 5.379 8.872 1.00 96.38 183 LEU A N 1
ATOM 1401 C CA . LEU A 1 183 ? -28.902 4.213 9.287 1.00 96.38 183 LEU A CA 1
ATOM 1402 C C . LEU A 1 183 ? -29.168 3.021 8.365 1.00 96.38 183 LEU A C 1
ATOM 1404 O O . LEU A 1 183 ? -28.225 2.479 7.806 1.00 96.38 183 LEU A O 1
ATOM 1408 N N . GLU A 1 184 ? -30.435 2.667 8.122 1.00 94.25 184 GLU A N 1
ATOM 1409 C CA . GLU A 1 184 ? -30.791 1.552 7.230 1.00 94.25 184 GLU A CA 1
ATOM 1410 C C . GLU A 1 184 ? -30.244 1.748 5.806 1.00 94.25 184 GLU A C 1
ATOM 1412 O O . GLU A 1 184 ? -29.765 0.799 5.184 1.00 94.25 184 GLU A O 1
ATOM 1417 N N . LYS A 1 185 ? -30.284 2.979 5.279 1.00 95.31 185 LYS A N 1
ATOM 1418 C CA . LYS A 1 185 ? -29.703 3.291 3.965 1.00 95.31 185 LYS A CA 1
ATOM 1419 C C . LYS A 1 185 ? -28.181 3.133 3.969 1.00 95.31 185 LYS A C 1
ATOM 1421 O O . LYS A 1 185 ? -27.643 2.531 3.047 1.00 95.31 185 LYS A O 1
ATOM 1426 N N . THR A 1 186 ? -27.511 3.646 5.001 1.00 92.31 186 THR A N 1
ATOM 1427 C CA . THR A 1 186 ? -26.047 3.569 5.142 1.00 92.31 186 THR A CA 1
ATOM 1428 C C . THR A 1 186 ? -25.589 2.117 5.310 1.00 92.31 186 THR A C 1
ATOM 1430 O O . THR A 1 186 ? -24.606 1.721 4.698 1.00 92.31 186 THR A O 1
ATOM 1433 N N . GLN A 1 187 ? -26.343 1.297 6.050 1.00 93.62 187 GLN A N 1
ATOM 1434 C CA . GLN A 1 187 ? -26.072 -0.134 6.205 1.00 93.62 187 GLN A CA 1
ATOM 1435 C C . GLN A 1 187 ? -26.138 -0.872 4.863 1.00 93.62 187 GLN A C 1
ATOM 1437 O O . GLN A 1 187 ? -25.247 -1.647 4.549 1.00 93.62 187 GLN A O 1
ATOM 1442 N N . LYS A 1 188 ? -27.154 -0.583 4.037 1.00 92.62 188 LYS A N 1
ATOM 1443 C CA . LYS A 1 188 ? -27.278 -1.177 2.695 1.00 92.62 188 LYS A CA 1
ATOM 1444 C C . LYS A 1 188 ? -26.150 -0.749 1.759 1.00 92.62 188 LYS A C 1
ATOM 1446 O O . LYS A 1 188 ? -25.717 -1.550 0.940 1.00 92.62 188 LYS A O 1
ATOM 1451 N N . GLU A 1 189 ? -25.704 0.504 1.850 1.00 91.75 189 GLU A N 1
ATOM 1452 C CA . GLU A 1 189 ? -24.551 0.997 1.084 1.00 91.75 189 GLU A CA 1
ATOM 1453 C C . GLU A 1 189 ? -23.251 0.321 1.534 1.00 91.75 189 GLU A C 1
ATOM 1455 O O . GLU A 1 189 ? -22.433 -0.028 0.689 1.00 91.75 189 GLU A O 1
ATOM 1460 N N . LEU A 1 190 ? -23.088 0.090 2.840 1.00 92.62 190 LEU A N 1
ATOM 1461 C CA . LEU A 1 190 ? -21.945 -0.633 3.391 1.00 92.62 190 LEU A CA 1
ATOM 1462 C C . LEU A 1 190 ? -21.947 -2.101 2.949 1.00 92.62 190 LEU A C 1
ATOM 1464 O O . LEU A 1 190 ? -20.938 -2.582 2.449 1.00 92.62 190 LEU A O 1
ATOM 1468 N N . ASP A 1 191 ? -23.085 -2.787 3.071 1.00 89.44 191 ASP A N 1
ATOM 1469 C CA . ASP A 1 191 ? -23.237 -4.177 2.626 1.00 89.44 191 ASP A CA 1
ATOM 1470 C C . ASP A 1 191 ? -22.965 -4.321 1.119 1.00 89.44 191 ASP A C 1
ATOM 1472 O O . ASP A 1 191 ? -22.381 -5.313 0.689 1.00 89.44 191 ASP A O 1
ATOM 1476 N N . ALA A 1 192 ? -23.364 -3.335 0.307 1.00 89.19 192 ALA A N 1
ATOM 1477 C CA . ALA A 1 192 ? -23.066 -3.315 -1.123 1.00 89.19 192 ALA A CA 1
ATOM 1478 C C . ALA A 1 192 ? -21.564 -3.139 -1.397 1.00 89.19 192 ALA A C 1
ATOM 1480 O O . ALA A 1 192 ? -21.011 -3.915 -2.166 1.00 89.19 192 ALA A O 1
ATOM 1481 N N . ALA A 1 193 ? -20.904 -2.183 -0.731 1.00 86.88 193 ALA A N 1
ATOM 1482 C CA . ALA A 1 193 ? -19.462 -1.967 -0.874 1.00 86.88 193 ALA A CA 1
ATOM 1483 C C . ALA A 1 193 ? -18.651 -3.211 -0.467 1.00 86.88 193 ALA A C 1
ATOM 1485 O O . ALA A 1 193 ? -17.720 -3.595 -1.164 1.00 86.88 193 ALA A O 1
ATOM 1486 N N . LEU A 1 194 ? -19.051 -3.886 0.616 1.00 86.25 194 LEU A N 1
ATOM 1487 C CA . LEU A 1 194 ? -18.414 -5.126 1.071 1.00 86.25 194 LEU A CA 1
ATOM 1488 C C . LEU A 1 194 ? -18.671 -6.315 0.132 1.00 86.25 194 LEU A C 1
ATOM 1490 O O . LEU A 1 194 ? -17.809 -7.172 -0.010 1.00 86.25 194 LEU A O 1
ATOM 1494 N N . ASN A 1 195 ? -19.836 -6.382 -0.518 1.00 85.00 195 ASN A N 1
ATOM 1495 C CA . ASN A 1 195 ? -20.103 -7.407 -1.534 1.00 85.00 195 ASN A CA 1
ATOM 1496 C C . ASN A 1 195 ? -19.325 -7.161 -2.833 1.00 85.00 195 ASN A C 1
ATOM 1498 O O . ASN A 1 195 ? -18.967 -8.127 -3.502 1.00 85.00 195 ASN A O 1
ATOM 1502 N N . GLU A 1 196 ? -19.103 -5.897 -3.203 1.00 79.75 196 GLU A N 1
ATOM 1503 C CA . GLU A 1 196 ? -18.293 -5.512 -4.368 1.00 79.75 196 GLU A CA 1
ATOM 1504 C C . GLU A 1 196 ? -16.803 -5.806 -4.151 1.00 79.75 196 GLU A C 1
ATOM 1506 O O . GLU A 1 196 ? -16.132 -6.193 -5.100 1.00 79.75 196 GLU A O 1
ATOM 1511 N N . LEU A 1 197 ? -16.321 -5.734 -2.905 1.00 67.75 197 LEU A N 1
ATOM 1512 C CA . LEU A 1 197 ? -14.983 -6.200 -2.514 1.00 67.75 197 LEU A CA 1
ATOM 1513 C C . LEU A 1 197 ? -14.803 -7.726 -2.641 1.00 67.75 197 LEU A C 1
ATOM 1515 O O . LEU A 1 197 ? -13.675 -8.205 -2.661 1.00 67.75 197 LEU A O 1
ATOM 1519 N N . GLY A 1 198 ? -15.897 -8.491 -2.764 1.00 57.59 198 GLY A N 1
ATOM 1520 C CA . GLY A 1 198 ? -15.871 -9.948 -2.901 1.00 57.59 198 GLY A CA 1
ATOM 1521 C C . GLY A 1 198 ? -15.299 -10.690 -1.677 1.00 57.59 198 GLY A C 1
ATOM 1522 O O . GLY A 1 198 ? -14.748 -10.094 -0.754 1.00 57.59 198 GLY A O 1
ATOM 1523 N N . PRO A 1 199 ? -15.456 -12.024 -1.597 1.00 54.50 199 PRO A N 1
ATOM 1524 C CA . PRO A 1 199 ? -14.60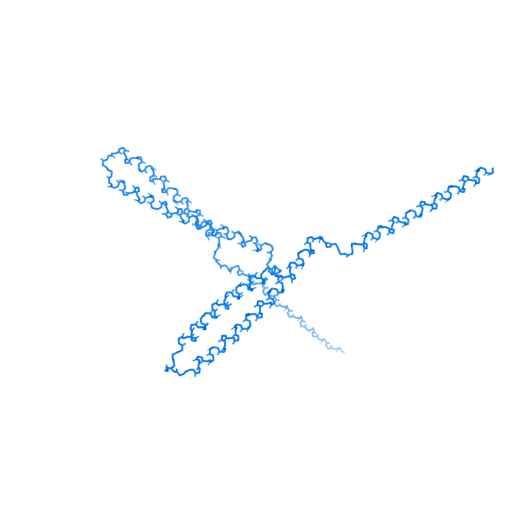4 -12.830 -0.733 1.00 54.50 199 PRO A CA 1
ATOM 1525 C C . PRO A 1 199 ? -13.194 -12.844 -1.341 1.00 54.50 199 PRO A C 1
ATOM 1527 O O . PRO A 1 199 ? -13.049 -13.272 -2.482 1.00 54.50 199 PRO A O 1
ATOM 1530 N N . ASP A 1 200 ? -12.197 -12.365 -0.594 1.00 49.97 200 ASP A N 1
ATOM 1531 C CA . ASP A 1 200 ? -10.765 -12.367 -0.940 1.00 49.97 200 ASP A CA 1
ATOM 1532 C C . ASP A 1 200 ? -10.357 -13.470 -1.944 1.00 49.97 200 ASP A C 1
ATOM 1534 O O . ASP A 1 200 ? -10.397 -14.660 -1.625 1.00 49.97 200 ASP A O 1
ATOM 1538 N N . GLY A 1 201 ? -9.906 -13.059 -3.132 1.00 45.94 201 GLY A N 1
ATOM 1539 C CA . GLY A 1 201 ? -8.754 -13.682 -3.792 1.00 45.94 201 GLY A CA 1
ATOM 1540 C C . GLY A 1 201 ? -8.874 -15.092 -4.383 1.00 45.94 201 GLY A C 1
ATOM 1541 O O . GLY A 1 201 ? -7.839 -15.721 -4.570 1.00 45.94 201 GLY A O 1
ATOM 1542 N N . ASP A 1 202 ? -10.060 -15.593 -4.722 1.00 43.47 202 ASP A N 1
ATOM 1543 C CA . ASP A 1 202 ? -10.192 -16.806 -5.548 1.00 43.47 202 ASP A CA 1
ATOM 1544 C C . ASP A 1 202 ? -11.290 -16.590 -6.602 1.00 43.47 202 ASP A C 1
ATOM 1546 O O . ASP A 1 202 ? -12.377 -17.176 -6.572 1.00 43.47 202 ASP A O 1
ATOM 1550 N N . GLU A 1 203 ? -10.985 -15.782 -7.620 1.00 46.66 203 GLU A N 1
ATOM 1551 C CA . GLU A 1 203 ? -11.336 -16.258 -8.955 1.00 46.66 203 GLU A CA 1
ATOM 1552 C C . GLU A 1 203 ? -10.478 -17.510 -9.169 1.00 46.66 203 GLU A C 1
ATOM 1554 O O . GLU A 1 203 ? -9.396 -17.441 -9.746 1.00 46.66 203 GLU A O 1
ATOM 1559 N N . GLU A 1 204 ? -10.944 -18.651 -8.634 1.00 46.41 204 GLU A N 1
ATOM 1560 C CA . GLU A 1 204 ? -10.535 -19.957 -9.123 1.00 46.41 204 GLU A CA 1
ATOM 1561 C C . GLU A 1 204 ? -10.624 -19.824 -10.640 1.00 46.41 204 GLU A C 1
ATOM 1563 O O . GLU A 1 204 ? -11.725 -19.718 -11.198 1.00 46.41 204 GLU A O 1
ATOM 1568 N N . GLU A 1 205 ? -9.469 -19.791 -11.309 1.00 43.47 205 GLU A N 1
ATOM 1569 C CA . GLU A 1 205 ? -9.402 -20.127 -12.714 1.00 43.47 205 GLU A CA 1
ATOM 1570 C C . GLU A 1 205 ? -10.198 -21.414 -12.826 1.00 43.47 205 GLU A C 1
ATOM 1572 O O . GLU A 1 205 ? -9.761 -22.461 -12.343 1.00 43.47 205 GLU A O 1
ATOM 1577 N N . THR A 1 206 ? -11.404 -21.345 -13.393 1.00 46.12 206 THR A N 1
ATOM 1578 C CA . THR A 1 206 ? -12.130 -22.559 -13.726 1.00 46.12 206 THR A CA 1
ATOM 1579 C C . THR A 1 206 ? -11.136 -23.370 -14.544 1.00 46.12 206 THR A C 1
ATOM 1581 O O . THR A 1 206 ? -10.747 -22.887 -15.615 1.00 46.12 206 THR A O 1
ATOM 1584 N N . PRO A 1 207 ? -10.637 -24.520 -14.045 1.00 50.50 207 PRO A N 1
ATOM 1585 C CA . PRO A 1 207 ? -9.510 -25.169 -14.677 1.00 50.50 207 PRO A CA 1
ATOM 1586 C C . PRO A 1 207 ? -9.932 -25.454 -16.106 1.00 50.50 207 PRO A C 1
ATOM 1588 O O . PRO A 1 207 ? -11.009 -26.026 -16.327 1.00 50.50 207 PRO A O 1
ATOM 1591 N N . ALA A 1 208 ? -9.127 -24.984 -17.065 1.00 59.91 208 ALA A N 1
ATOM 1592 C CA . ALA A 1 208 ? -9.401 -25.174 -18.479 1.00 59.91 208 ALA A CA 1
ATOM 1593 C C . ALA A 1 208 ? -9.839 -26.634 -18.684 1.00 59.91 208 ALA A C 1
ATOM 1595 O O . ALA A 1 208 ? -9.152 -27.540 -18.192 1.00 59.91 208 ALA A O 1
ATOM 1596 N N . PRO A 1 209 ? -11.003 -26.889 -19.314 1.00 60.19 209 PRO A N 1
ATOM 1597 C CA . PRO A 1 209 ? -11.555 -28.231 -19.398 1.00 60.19 209 PRO A CA 1
ATOM 1598 C C . PRO A 1 209 ? -10.480 -29.161 -19.951 1.00 60.19 209 PRO A C 1
ATOM 1600 O O . PRO A 1 209 ? -9.936 -28.906 -21.027 1.00 60.19 209 PRO A O 1
ATOM 1603 N N . ALA A 1 210 ? -10.145 -30.195 -19.172 1.00 63.59 210 ALA A N 1
ATOM 1604 C CA . ALA A 1 210 ? -9.073 -31.123 -19.497 1.00 63.59 210 ALA A CA 1
ATOM 1605 C C . ALA A 1 210 ? -9.192 -31.563 -20.968 1.00 63.59 210 ALA A C 1
ATOM 1607 O O . ALA A 1 210 ? -10.309 -31.874 -21.408 1.00 63.59 210 ALA A O 1
ATOM 1608 N N . PRO A 1 211 ? -8.084 -31.581 -21.735 1.00 64.06 211 PRO A N 1
ATOM 1609 C CA . PRO A 1 211 ? -8.120 -31.971 -23.136 1.00 64.06 211 PRO A CA 1
ATOM 1610 C C . PRO A 1 211 ? -8.819 -33.323 -23.245 1.00 64.06 211 PRO A C 1
ATOM 1612 O O . PRO A 1 211 ? -8.455 -34.283 -22.558 1.00 64.06 211 PRO A O 1
ATOM 1615 N N . GLN A 1 212 ? -9.879 -33.373 -24.058 1.00 65.31 212 GLN A N 1
ATOM 1616 C CA . GLN A 1 212 ? -10.609 -34.612 -24.283 1.00 65.31 212 GLN A CA 1
ATOM 1617 C C . GLN A 1 212 ? -9.612 -35.695 -24.707 1.00 65.31 212 GLN A C 1
ATOM 1619 O O . GLN A 1 212 ? -8.758 -35.421 -25.554 1.00 65.31 212 GLN A O 1
ATOM 1624 N N . PRO A 1 213 ? -9.702 -36.912 -24.143 1.00 65.19 213 PRO A N 1
ATOM 1625 C CA . PRO A 1 213 ? -8.830 -38.000 -24.546 1.00 65.19 213 PRO A CA 1
ATOM 1626 C C . PRO A 1 213 ? -8.950 -38.194 -26.057 1.00 65.19 213 PRO A C 1
ATOM 1628 O O . PRO A 1 213 ? -10.052 -38.397 -26.577 1.00 65.19 213 PRO A O 1
ATOM 1631 N N . GLU A 1 214 ? -7.815 -38.101 -26.752 1.00 60.66 214 GLU A N 1
ATOM 1632 C CA . GLU A 1 214 ? -7.741 -38.378 -28.180 1.00 60.66 214 GLU A CA 1
ATOM 1633 C C . GLU A 1 214 ? -8.368 -39.748 -28.440 1.00 60.66 214 GLU A C 1
ATOM 1635 O O . GLU A 1 214 ? -8.030 -40.745 -27.791 1.00 60.66 214 GLU A O 1
ATOM 1640 N N . GLN A 1 215 ? -9.333 -39.792 -29.364 1.00 66.94 215 GLN A N 1
ATOM 1641 C CA . GLN A 1 215 ? -9.936 -41.053 -29.767 1.00 66.94 215 GLN A CA 1
ATOM 1642 C C . GLN A 1 215 ? -8.817 -42.006 -30.203 1.00 66.94 215 GLN A C 1
ATOM 1644 O O . GLN A 1 215 ? -8.003 -41.630 -31.052 1.00 66.94 215 GLN A O 1
ATOM 1649 N N . PRO A 1 216 ? -8.761 -43.232 -29.654 1.00 65.75 216 PRO A N 1
ATOM 1650 C CA . PRO A 1 216 ? -7.739 -44.184 -30.043 1.00 65.75 216 PRO A CA 1
ATOM 1651 C C . PRO A 1 216 ? -7.818 -44.405 -31.551 1.00 65.75 216 PRO A C 1
ATOM 1653 O O . PRO A 1 216 ? -8.904 -44.610 -32.105 1.00 65.75 216 PRO A O 1
ATOM 1656 N N . ALA A 1 217 ? -6.657 -44.334 -32.205 1.00 70.12 217 ALA A N 1
ATOM 1657 C CA . ALA A 1 217 ? -6.541 -44.520 -33.641 1.00 70.12 217 ALA A CA 1
ATOM 1658 C C . ALA A 1 217 ? -7.293 -45.797 -34.071 1.00 70.12 217 ALA A C 1
ATOM 1660 O O . ALA A 1 217 ? -7.166 -46.835 -33.410 1.00 70.12 217 ALA A O 1
ATOM 1661 N N . PRO A 1 218 ? -8.095 -45.742 -35.151 1.00 68.25 218 PRO A N 1
ATOM 1662 C CA . PRO A 1 218 ? -8.889 -46.880 -35.587 1.00 68.25 218 PRO A CA 1
ATOM 1663 C C . PRO A 1 218 ? -7.982 -48.085 -35.844 1.00 68.25 218 PRO A C 1
ATOM 1665 O O . PRO A 1 218 ? -6.964 -47.980 -36.531 1.00 68.25 218 PRO A O 1
ATOM 1668 N N . ALA A 1 219 ? -8.362 -49.228 -35.268 1.00 74.56 219 ALA A N 1
ATOM 1669 C CA . ALA A 1 219 ? -7.594 -50.461 -35.358 1.00 74.56 219 ALA A CA 1
ATOM 1670 C C . ALA A 1 219 ? -7.300 -50.827 -36.828 1.00 74.56 219 ALA A C 1
ATOM 1672 O O . ALA A 1 219 ? -8.185 -50.690 -37.684 1.00 74.56 219 ALA A O 1
ATOM 1673 N N . PRO A 1 220 ? -6.080 -51.304 -37.139 1.00 71.38 220 PRO A N 1
ATOM 1674 C CA . PRO A 1 220 ? -5.711 -51.674 -38.496 1.00 71.38 220 PRO A CA 1
ATOM 1675 C C . PRO A 1 220 ? -6.643 -52.769 -39.020 1.00 71.38 220 PRO A C 1
ATOM 1677 O O . PRO A 1 220 ? -6.951 -53.746 -38.334 1.00 71.38 220 PRO A O 1
ATOM 1680 N N . LYS A 1 221 ? -7.122 -52.576 -40.253 1.00 70.62 221 LYS A N 1
ATOM 1681 C CA . LYS A 1 221 ? -8.007 -53.521 -40.938 1.00 70.62 221 LYS A CA 1
ATOM 1682 C C . LYS A 1 221 ? -7.301 -54.879 -41.078 1.00 70.62 221 LYS A C 1
ATOM 1684 O O . LYS A 1 221 ? -6.135 -54.888 -41.469 1.00 70.62 221 LYS A O 1
ATOM 1689 N N . PRO A 1 222 ? -7.990 -56.008 -40.834 1.00 68.56 222 PRO A N 1
ATOM 1690 C CA . PRO A 1 222 ? -7.409 -57.325 -41.055 1.00 68.56 222 PRO A CA 1
ATOM 1691 C C . PRO A 1 222 ? -7.008 -57.487 -42.523 1.00 68.56 222 PRO A C 1
ATOM 1693 O O . PRO A 1 222 ? -7.839 -57.287 -43.415 1.00 68.56 222 PRO A O 1
ATOM 1696 N N . GLU A 1 223 ? -5.752 -57.856 -42.769 1.00 70.19 223 GLU A N 1
ATOM 1697 C CA . GLU A 1 223 ? -5.302 -58.281 -44.091 1.00 70.19 223 GLU A CA 1
ATOM 1698 C C . GLU A 1 223 ? -6.083 -59.532 -44.500 1.00 70.19 223 GLU A C 1
ATOM 1700 O O . GLU A 1 223 ? -6.102 -60.545 -43.798 1.00 70.19 223 GLU A O 1
ATOM 1705 N N . GLN A 1 224 ? -6.766 -59.447 -45.641 1.00 64.31 224 GLN A N 1
ATOM 1706 C CA . GLN A 1 224 ? -7.333 -60.630 -46.271 1.00 64.31 224 GLN A CA 1
ATOM 1707 C C . GLN A 1 224 ? -6.184 -61.504 -46.782 1.00 64.31 224 GLN A C 1
ATOM 1709 O O . GLN A 1 224 ? -5.285 -60.982 -47.448 1.00 64.31 224 GLN A O 1
ATOM 1714 N N . PRO A 1 225 ? -6.199 -62.820 -46.510 1.00 62.28 225 PRO A N 1
ATOM 1715 C CA . PRO A 1 225 ? -5.198 -63.705 -47.068 1.00 62.28 225 PRO A CA 1
ATOM 1716 C C . PRO A 1 225 ? -5.392 -63.798 -48.591 1.00 62.28 225 PRO A C 1
ATOM 1718 O O . PRO A 1 225 ? -6.534 -63.779 -49.066 1.00 62.28 225 PRO A O 1
ATOM 1721 N N . PRO A 1 226 ? -4.295 -63.872 -49.360 1.00 64.38 226 PRO A N 1
ATOM 1722 C CA . PRO A 1 226 ? -4.364 -63.949 -50.811 1.00 64.38 226 PRO A CA 1
ATOM 1723 C C . PRO A 1 226 ? -5.000 -65.276 -51.283 1.00 64.38 226 PRO A C 1
ATOM 1725 O O . PRO A 1 226 ? -4.902 -66.276 -50.567 1.00 64.38 226 PRO A O 1
ATOM 1728 N N . PRO A 1 227 ? -5.662 -65.269 -52.459 1.00 63.56 227 PRO A N 1
ATOM 1729 C CA . PRO A 1 227 ? -6.372 -66.416 -53.033 1.00 63.56 227 PRO A CA 1
ATOM 1730 C C . PRO A 1 227 ? -5.456 -67.547 -53.518 1.00 63.56 227 PRO A C 1
ATOM 1732 O O . PRO A 1 227 ? -4.310 -67.260 -53.936 1.00 63.56 227 PRO A O 1
#

Nearest PDB structures (foldseek):
  3na7-assembly1_A  TM=5.821E-01  e=1.341E+00  Helicobacter pylori NCTC 11638
  4wpe-assembly1_A-2  TM=4.280E-01  e=1.788E+00  Saccharomyces cerevisiae S288C
  5nnv-assembly4_D  TM=4.630E-01  e=8.972E+00  Bacillus subtilis subsp. subtilis str. 168

Secondary structure (DSSP, 8-state):
-HHHHHHHHHHHHHHHHHHHHHHHHHHHHHHHHHH-SS---HHHHHHHHHHHHHHHHHHHHHHHHHHHHHHHHHHHHHHHTS-TTS-THHHHHHHHHHHHHHHHHHHHHHHHHHHH-GGGS-HHHHHHHHHHHHHHHHHHHHHHHHHHHHHHHHHHHHHHHT---HHHHHHHHHHHHHHHHHHHHHHHHHHHHHHHT-STT-------PPPPPPPPPPPPPPPPPP-